Protein AF-A0A9W8H3X0-F1 (afdb_monomer_lite)

Radius of gyration: 41.7 Å; chains: 1; bounding box: 152×74×120 Å

Secondary structure (DSSP, 8-state):
------------------------PPP------SS-HHHHHHHHHHHSPPP---TTS--HHHHHHHHHHHHHHH-TT--HHHHHHHHHHHS-HHHHHHHHHH-SS--HHHHHHHHHHHS-HHHHHHHHHHHHHHT-S--TTS-HHHHHHHHHHHHHHH-S-HHHHHHHHHHHHHHHHHHHHHHT-PPP---SS-S-HHHHHHHHHHHHHHHHHHHHHHHHHHHHHHHHHHHHHTT-PPPPPPPP--------------------------------

Structure (mmCIF, N/CA/C/O backbone):
data_AF-A0A9W8H3X0-F1
#
_entry.id   AF-A0A9W8H3X0-F1
#
loop_
_atom_site.group_PDB
_atom_site.id
_atom_site.type_symbol
_atom_site.label_atom_id
_atom_site.label_alt_id
_atom_site.label_comp_id
_atom_site.label_asym_id
_atom_site.label_entity_id
_atom_site.label_seq_id
_atom_site.pdbx_PDB_ins_code
_atom_site.Cartn_x
_atom_site.Cartn_y
_atom_site.Cartn_z
_atom_site.occupancy
_atom_site.B_iso_or_equiv
_atom_site.auth_seq_id
_atom_site.auth_comp_id
_atom_site.auth_asym_id
_atom_site.auth_atom_id
_atom_site.pdbx_PDB_model_num
ATOM 1 N N . MET A 1 1 ? 73.313 -9.327 -52.549 1.00 41.19 1 MET A N 1
ATOM 2 C CA . MET A 1 1 ? 73.119 -10.440 -51.597 1.00 41.19 1 MET A CA 1
ATOM 3 C C . MET A 1 1 ? 71.629 -10.456 -51.274 1.00 41.19 1 MET A C 1
ATOM 5 O O . MET A 1 1 ? 71.226 -9.686 -50.423 1.00 41.19 1 MET A O 1
ATOM 9 N N . VAL A 1 2 ? 70.697 -11.020 -52.047 1.00 33.12 2 VAL A N 1
ATOM 10 C CA . VAL A 1 2 ? 70.561 -12.317 -52.748 1.00 33.12 2 VAL A CA 1
ATOM 11 C C . VAL A 1 2 ? 70.844 -13.528 -51.862 1.00 33.12 2 VAL A C 1
ATOM 13 O O . VAL A 1 2 ? 71.998 -13.750 -51.508 1.00 33.12 2 VAL A O 1
ATOM 16 N N . ASN A 1 3 ? 69.744 -14.202 -51.511 1.00 34.44 3 ASN A N 1
ATOM 17 C CA . ASN A 1 3 ? 69.456 -15.640 -51.354 1.00 34.44 3 ASN A CA 1
ATOM 18 C C . ASN A 1 3 ? 67.953 -15.651 -50.964 1.00 34.44 3 ASN A C 1
ATOM 20 O O . ASN A 1 3 ? 67.623 -15.170 -49.886 1.00 34.44 3 ASN A O 1
ATOM 24 N N . ASP A 1 4 ? 66.949 -15.910 -51.809 1.00 32.88 4 ASP A N 1
ATOM 25 C CA . ASP A 1 4 ? 66.658 -17.080 -52.657 1.00 32.88 4 ASP A CA 1
ATOM 26 C C . ASP A 1 4 ? 66.945 -18.415 -51.964 1.00 32.88 4 ASP A C 1
ATOM 28 O O . ASP A 1 4 ? 68.092 -18.680 -51.616 1.00 32.88 4 ASP A O 1
ATOM 32 N N . THR A 1 5 ? 65.917 -19.250 -51.738 1.00 37.16 5 THR A N 1
ATOM 33 C CA . THR A 1 5 ? 65.693 -20.523 -52.467 1.00 37.16 5 THR A CA 1
ATOM 34 C C . THR A 1 5 ? 64.401 -21.234 -51.978 1.00 37.16 5 THR A C 1
ATOM 36 O O . THR A 1 5 ? 64.224 -21.458 -50.784 1.00 37.16 5 THR A O 1
ATOM 39 N N . THR A 1 6 ? 63.581 -21.674 -52.951 1.00 34.88 6 THR A N 1
ATOM 40 C CA . THR A 1 6 ? 62.662 -22.857 -53.003 1.00 34.88 6 THR A CA 1
ATOM 41 C C . THR A 1 6 ? 61.426 -22.931 -52.092 1.00 34.88 6 THR A C 1
ATOM 43 O O . THR A 1 6 ? 61.549 -23.004 -50.879 1.00 34.88 6 THR A O 1
ATOM 46 N N . LEU A 1 7 ? 60.177 -22.894 -52.592 1.00 32.06 7 LEU A N 1
ATOM 47 C CA . LEU A 1 7 ? 59.441 -23.826 -53.489 1.00 32.06 7 LEU A CA 1
ATOM 48 C C . LEU A 1 7 ? 59.386 -25.284 -53.008 1.00 32.06 7 LEU A C 1
ATOM 50 O O . LEU A 1 7 ? 60.339 -26.030 -53.197 1.00 32.06 7 LEU A O 1
ATOM 54 N N . GLN A 1 8 ? 58.194 -25.717 -52.584 1.00 32.16 8 GLN A N 1
ATOM 55 C CA . GLN A 1 8 ? 57.592 -26.943 -53.112 1.00 32.16 8 GLN A CA 1
ATOM 56 C C . GLN A 1 8 ? 56.062 -26.846 -53.097 1.00 32.16 8 GLN A C 1
ATOM 58 O O . GLN A 1 8 ? 55.421 -26.745 -52.053 1.00 32.16 8 GLN A O 1
ATOM 63 N N . ALA A 1 9 ? 55.503 -26.855 -54.304 1.00 32.16 9 ALA A N 1
ATOM 64 C CA . ALA A 1 9 ? 54.109 -27.137 -54.582 1.00 32.16 9 ALA A CA 1
ATOM 65 C C . ALA A 1 9 ? 53.921 -28.658 -54.641 1.00 32.16 9 ALA A C 1
ATOM 67 O O . ALA A 1 9 ? 54.755 -29.349 -55.221 1.00 32.16 9 ALA A O 1
ATOM 68 N N . ASN A 1 10 ? 52.802 -29.155 -54.117 1.00 34.44 10 ASN A N 1
ATOM 69 C CA . ASN A 1 10 ? 52.223 -30.416 -54.562 1.00 34.44 10 ASN A CA 1
ATOM 70 C C . ASN A 1 10 ? 50.786 -30.149 -55.005 1.00 34.44 10 ASN A C 1
ATOM 72 O O . ASN A 1 10 ? 49.949 -29.670 -54.242 1.00 34.44 10 ASN A O 1
ATOM 76 N N . THR A 1 11 ? 50.548 -30.439 -56.277 1.00 33.03 11 THR A N 1
ATOM 77 C CA . THR A 1 11 ? 49.268 -30.392 -56.974 1.00 33.03 11 THR A CA 1
ATOM 78 C C . THR A 1 11 ? 48.828 -31.830 -57.218 1.00 33.03 11 THR A C 1
ATOM 80 O O . THR A 1 11 ? 49.614 -32.590 -57.773 1.00 33.03 11 THR A O 1
ATOM 83 N N . ALA A 1 12 ? 47.588 -32.188 -56.871 1.00 33.50 12 ALA A N 1
ATOM 84 C CA . ALA A 1 12 ? 46.773 -33.149 -57.625 1.00 33.50 12 ALA A CA 1
ATOM 85 C C . ALA A 1 12 ? 45.320 -33.164 -57.11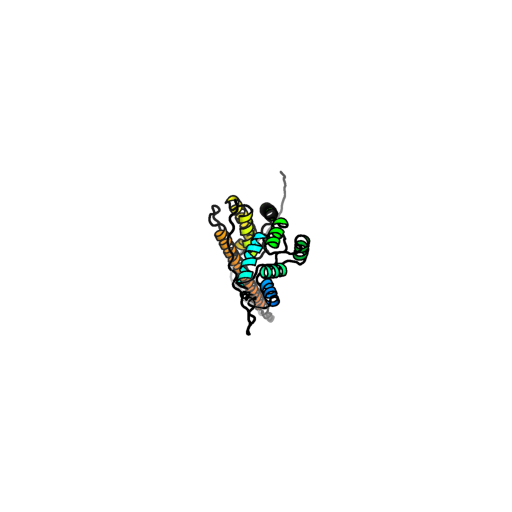1 1.00 33.50 12 ALA A C 1
ATOM 87 O O . ALA A 1 12 ? 45.060 -33.479 -55.953 1.00 33.50 12 ALA A O 1
ATOM 88 N N . ASN A 1 13 ? 44.399 -32.832 -58.025 1.00 30.44 13 ASN A N 1
ATOM 89 C CA . ASN A 1 13 ? 42.959 -33.131 -58.016 1.00 30.44 13 ASN A CA 1
ATOM 90 C C . ASN A 1 13 ? 42.733 -34.662 -57.866 1.00 30.44 13 ASN A C 1
ATOM 92 O O . ASN A 1 13 ? 43.626 -35.437 -58.187 1.00 30.44 13 ASN A O 1
ATOM 96 N N . THR A 1 14 ? 41.578 -35.219 -57.486 1.00 31.27 14 THR A N 1
ATOM 97 C CA . THR A 1 14 ? 40.232 -35.007 -58.048 1.00 31.27 14 THR A CA 1
ATOM 98 C C . THR A 1 14 ? 39.180 -35.682 -57.154 1.00 31.27 14 THR A C 1
ATOM 100 O O . THR A 1 14 ? 39.461 -36.660 -56.471 1.00 31.27 14 THR A O 1
ATOM 103 N N . SER A 1 15 ? 37.983 -35.104 -57.203 1.00 36.22 15 SER A N 1
ATOM 104 C CA . SER A 1 15 ? 36.690 -35.415 -56.591 1.00 36.22 15 SER A CA 1
ATOM 105 C C . SER A 1 15 ? 36.246 -36.880 -56.515 1.00 36.22 15 SER A C 1
ATOM 107 O O . SER A 1 15 ? 36.448 -37.616 -57.469 1.00 36.22 15 SER A O 1
ATOM 109 N N . GLU A 1 16 ? 35.453 -37.201 -55.480 1.00 34.12 16 GLU A N 1
ATOM 110 C CA . GLU A 1 16 ? 34.140 -37.861 -55.621 1.00 34.12 16 GLU A CA 1
ATOM 111 C C . GLU A 1 16 ? 33.267 -37.729 -54.341 1.00 34.12 16 GLU A C 1
ATOM 113 O O . GLU A 1 16 ? 33.645 -38.156 -53.258 1.00 34.12 16 GLU A O 1
ATOM 118 N N . ALA A 1 17 ? 32.106 -37.084 -54.527 1.00 30.25 17 ALA A N 1
ATOM 119 C CA . ALA A 1 17 ? 30.785 -37.248 -53.893 1.00 30.25 17 ALA A CA 1
ATOM 120 C C . ALA A 1 17 ? 30.533 -37.196 -52.356 1.00 30.25 17 ALA A C 1
ATOM 122 O O . ALA A 1 17 ? 31.013 -38.012 -51.580 1.00 30.25 17 ALA A O 1
ATOM 123 N N . SER A 1 18 ? 29.538 -36.349 -52.018 1.00 33.78 18 SER A N 1
ATOM 124 C CA . SER A 1 18 ? 28.583 -36.421 -50.883 1.00 33.78 18 SER A CA 1
ATOM 125 C C . SER A 1 18 ? 29.153 -36.113 -49.486 1.00 33.78 18 SER A C 1
ATOM 127 O O . SER A 1 18 ? 30.011 -36.809 -48.980 1.00 33.78 18 SER A O 1
ATOM 129 N N . THR A 1 19 ? 28.715 -35.115 -48.716 1.00 31.23 19 THR A N 1
ATOM 130 C CA . THR A 1 19 ? 27.356 -34.603 -48.495 1.00 31.23 19 THR A CA 1
ATOM 131 C C . THR A 1 19 ? 27.491 -33.222 -47.841 1.00 31.23 19 THR A C 1
ATOM 133 O O . THR A 1 19 ? 28.303 -33.040 -46.933 1.00 31.23 19 THR A O 1
ATOM 136 N N . ALA A 1 20 ? 26.712 -32.240 -48.294 1.00 41.38 20 ALA A N 1
ATOM 137 C CA . ALA A 1 20 ? 26.663 -30.915 -47.690 1.00 41.38 20 ALA A CA 1
ATOM 138 C C . ALA A 1 20 ? 26.232 -31.009 -46.217 1.00 41.38 20 ALA A C 1
ATOM 140 O O . ALA A 1 20 ? 25.143 -31.494 -45.924 1.00 41.38 20 ALA A O 1
ATOM 141 N N . THR A 1 21 ? 27.058 -30.503 -45.300 1.00 36.09 21 THR A N 1
ATOM 142 C CA . THR A 1 21 ? 26.622 -30.225 -43.926 1.00 36.09 21 THR A CA 1
ATOM 143 C C . THR A 1 21 ? 26.999 -28.787 -43.606 1.00 36.09 21 THR A C 1
ATOM 145 O O . THR A 1 21 ? 28.157 -28.470 -43.343 1.00 36.09 21 THR A O 1
ATOM 148 N N . ALA A 1 22 ? 26.013 -27.898 -43.725 1.00 38.66 22 ALA A N 1
ATOM 149 C CA . ALA A 1 22 ? 26.104 -26.529 -43.239 1.00 38.66 22 ALA A CA 1
ATOM 150 C C . ALA A 1 22 ? 26.404 -26.532 -41.724 1.00 38.66 22 ALA A C 1
ATOM 152 O O . ALA A 1 22 ? 25.981 -27.464 -41.031 1.00 38.66 22 ALA A O 1
ATOM 153 N N . PRO A 1 23 ? 27.113 -25.518 -41.193 1.00 38.75 23 PRO A N 1
ATOM 154 C CA . PRO A 1 23 ? 27.391 -25.426 -39.765 1.00 38.75 23 PRO A CA 1
ATOM 155 C C . PRO A 1 23 ? 26.072 -25.380 -38.986 1.00 38.75 23 PRO A C 1
ATOM 157 O O . PRO A 1 23 ? 25.269 -24.461 -39.153 1.00 38.75 23 PRO A O 1
ATOM 160 N N . GLN A 1 24 ? 25.836 -26.403 -38.161 1.00 39.84 24 GLN A N 1
ATOM 161 C CA . GLN A 1 24 ? 24.657 -26.487 -37.310 1.00 39.84 24 GLN A CA 1
ATOM 162 C C . GLN A 1 24 ? 24.695 -25.358 -36.281 1.00 39.84 24 GLN A C 1
ATOM 164 O O . GLN A 1 24 ? 25.558 -25.306 -35.406 1.00 39.84 24 GLN A O 1
ATOM 169 N N . THR A 1 25 ? 23.740 -24.443 -36.408 1.00 41.69 25 THR A N 1
ATOM 170 C CA . THR A 1 25 ? 23.381 -23.479 -35.372 1.00 41.69 25 THR A CA 1
ATOM 171 C C . THR A 1 25 ? 22.941 -24.264 -34.129 1.00 41.69 25 THR A C 1
ATOM 173 O O . THR A 1 25 ? 22.127 -25.181 -34.273 1.00 41.69 25 THR A O 1
ATOM 176 N N . PRO A 1 26 ? 23.447 -23.963 -32.919 1.00 38.19 26 PRO A N 1
ATOM 177 C CA . PRO A 1 26 ? 22.941 -24.605 -31.711 1.00 38.19 26 PRO A CA 1
ATOM 178 C C . PRO A 1 26 ? 21.440 -24.305 -31.568 1.00 38.19 26 PRO A C 1
ATOM 180 O O . PRO A 1 26 ? 20.999 -23.220 -31.966 1.00 38.19 26 PRO A O 1
ATOM 183 N N . PRO A 1 27 ? 20.638 -25.242 -31.034 1.00 40.62 27 PRO A N 1
ATOM 184 C CA . PRO A 1 27 ? 19.203 -25.049 -30.924 1.00 40.62 27 PRO A CA 1
ATOM 185 C C . PRO A 1 27 ? 18.943 -23.820 -30.056 1.00 40.62 27 PRO A C 1
ATOM 187 O O . PRO A 1 27 ? 19.340 -23.768 -28.891 1.00 40.62 27 PRO A O 1
ATOM 190 N N . ALA A 1 28 ? 18.268 -22.826 -30.631 1.00 39.66 28 ALA A N 1
ATOM 191 C CA . ALA A 1 28 ? 17.625 -21.788 -29.855 1.00 39.66 28 ALA A CA 1
ATOM 192 C C . ALA A 1 28 ? 16.650 -22.497 -28.913 1.00 39.66 28 ALA A C 1
ATOM 194 O O . ALA A 1 28 ? 15.623 -23.023 -29.340 1.00 39.66 28 ALA A O 1
ATOM 195 N N . VAL A 1 29 ? 16.987 -22.548 -27.627 1.00 39.81 29 VAL A N 1
ATOM 196 C CA . VAL A 1 29 ? 16.042 -22.924 -26.582 1.00 39.81 29 VAL A CA 1
ATOM 197 C C . VAL A 1 29 ? 15.053 -21.766 -26.483 1.00 39.81 29 VAL A C 1
ATOM 199 O O . VAL A 1 29 ? 15.169 -20.876 -25.648 1.00 39.81 29 VAL A O 1
ATOM 202 N N . THR A 1 30 ? 14.099 -21.723 -27.410 1.00 43.91 30 THR A N 1
ATOM 203 C CA . THR A 1 30 ? 12.919 -20.874 -27.303 1.00 43.91 30 THR A CA 1
ATOM 204 C C . THR A 1 30 ? 12.023 -21.532 -26.263 1.00 43.91 30 THR A C 1
ATOM 206 O O . THR A 1 30 ? 11.109 -22.283 -26.593 1.00 43.91 30 THR A O 1
ATOM 209 N N . GLN A 1 31 ? 12.339 -21.329 -24.983 1.00 43.94 31 GLN A N 1
ATOM 210 C CA . GLN A 1 31 ? 11.447 -21.724 -23.901 1.00 43.94 31 GLN A CA 1
ATOM 211 C C . GLN A 1 31 ? 10.189 -20.860 -24.000 1.00 43.94 31 GLN A C 1
ATOM 213 O O . GLN A 1 31 ? 10.175 -19.670 -23.687 1.00 43.94 31 GLN A O 1
ATOM 218 N N . ALA A 1 32 ? 9.148 -21.471 -24.557 1.00 45.28 32 ALA A N 1
ATOM 219 C CA . ALA A 1 32 ? 7.818 -20.908 -24.638 1.00 45.28 32 ALA A CA 1
ATOM 220 C C . ALA A 1 32 ? 7.235 -20.758 -23.226 1.00 45.28 32 ALA A C 1
ATOM 222 O O . ALA A 1 32 ? 7.514 -21.566 -22.339 1.00 45.28 32 ALA A O 1
ATOM 223 N N . LEU A 1 33 ? 6.403 -19.730 -23.040 1.00 50.94 33 LEU A N 1
ATOM 224 C CA . LEU A 1 33 ? 5.519 -19.612 -21.879 1.00 50.94 33 LEU A CA 1
ATOM 225 C C . LEU A 1 33 ? 4.806 -20.953 -21.639 1.00 50.94 33 LEU A C 1
ATOM 227 O O . LEU A 1 33 ? 4.395 -21.605 -22.601 1.00 50.94 33 LEU A O 1
ATOM 231 N N . GLN A 1 34 ? 4.602 -21.333 -20.374 1.00 54.59 34 GLN A N 1
ATOM 232 C CA . GLN A 1 34 ? 3.839 -22.543 -20.022 1.00 54.59 34 GLN A CA 1
ATOM 233 C C . GLN A 1 34 ? 2.423 -22.554 -20.632 1.00 54.59 34 GLN A C 1
ATOM 235 O O . GLN A 1 34 ? 1.849 -23.621 -20.834 1.00 54.59 34 GLN A O 1
ATOM 240 N N . PHE A 1 35 ? 1.887 -21.379 -20.983 1.00 61.31 35 PHE A N 1
ATOM 241 C CA . PHE A 1 35 ? 0.601 -21.189 -21.649 1.00 61.31 35 PHE A CA 1
ATOM 242 C C . PHE A 1 35 ? 0.694 -20.072 -22.704 1.00 61.31 35 PHE A C 1
ATOM 244 O O . PHE A 1 35 ? 1.590 -19.232 -22.623 1.00 61.31 35 PHE A O 1
ATOM 251 N N . PRO A 1 36 ? -0.226 -19.993 -23.685 1.00 75.75 36 PRO A N 1
ATOM 252 C CA . PRO A 1 36 ? -0.249 -18.894 -24.651 1.00 75.75 36 PRO A CA 1
ATOM 253 C C . PRO A 1 36 ? -0.226 -17.522 -23.959 1.00 75.75 36 PRO A C 1
ATOM 255 O O . PRO A 1 36 ? -0.911 -17.334 -22.954 1.00 75.75 36 PRO A O 1
ATOM 258 N N . LEU A 1 37 ? 0.499 -16.546 -24.521 1.00 75.50 37 LEU A N 1
ATOM 259 C CA . LEU A 1 37 ? 0.647 -15.196 -23.945 1.00 75.50 37 LEU A CA 1
ATOM 260 C C . LEU A 1 37 ? -0.699 -14.543 -23.591 1.00 75.50 37 LEU A C 1
ATOM 262 O O . LEU A 1 37 ? -0.803 -13.873 -22.572 1.00 75.50 37 LEU A O 1
ATOM 266 N N . ALA A 1 38 ? -1.741 -14.788 -24.387 1.00 79.19 38 ALA A N 1
ATOM 267 C CA . ALA A 1 38 ? -3.091 -14.302 -24.106 1.00 79.19 38 ALA A CA 1
ATOM 268 C C . ALA A 1 38 ? -3.664 -14.840 -22.780 1.00 79.19 38 ALA A C 1
ATOM 270 O O . ALA A 1 38 ? -4.280 -14.088 -22.034 1.00 79.19 38 ALA A O 1
ATOM 271 N N . ASN A 1 39 ? -3.429 -16.115 -22.458 1.00 83.19 39 ASN A N 1
ATOM 272 C CA . ASN A 1 39 ? -3.876 -16.708 -21.196 1.00 83.19 39 ASN A CA 1
ATOM 273 C C . ASN A 1 39 ? -3.056 -16.175 -20.012 1.00 83.19 39 ASN A C 1
ATOM 275 O O . ASN A 1 39 ? -3.612 -15.853 -18.967 1.00 83.19 39 ASN A O 1
ATOM 279 N N . ALA A 1 40 ? -1.742 -16.014 -20.203 1.00 81.94 40 ALA A N 1
ATOM 280 C CA . ALA A 1 40 ? -0.877 -15.411 -19.195 1.00 81.94 40 ALA A CA 1
ATOM 281 C C . ALA A 1 40 ? -1.314 -13.972 -18.870 1.00 81.94 40 ALA A C 1
ATOM 283 O O . ALA A 1 40 ? -1.407 -13.626 -17.702 1.00 81.94 40 ALA A O 1
ATOM 284 N N . ILE A 1 41 ? -1.683 -13.171 -19.878 1.00 85.12 41 ILE A N 1
ATOM 285 C CA . ILE A 1 41 ? -2.215 -11.813 -19.685 1.00 85.12 41 ILE A CA 1
ATOM 286 C C . ILE A 1 41 ? -3.466 -11.815 -18.799 1.00 85.12 41 ILE A C 1
ATOM 288 O O . ILE A 1 41 ? -3.553 -11.018 -17.864 1.00 85.12 41 ILE A O 1
ATOM 292 N N . GLU A 1 42 ? -4.436 -12.687 -19.077 1.00 87.00 42 GLU A N 1
ATOM 293 C CA . GLU A 1 42 ? -5.669 -12.744 -18.285 1.00 87.00 42 GLU A CA 1
ATOM 294 C C . GLU A 1 42 ? -5.398 -13.181 -16.841 1.00 87.00 42 GLU A C 1
ATOM 296 O O . GLU A 1 42 ? -5.953 -12.600 -15.911 1.00 87.00 42 GLU A O 1
ATOM 301 N N . GLN A 1 43 ? -4.476 -14.122 -16.626 1.00 84.44 43 GLN A N 1
ATOM 302 C CA . GLN A 1 43 ? -4.063 -14.513 -15.277 1.00 84.44 43 GLN A CA 1
ATOM 303 C C . GLN A 1 43 ? -3.300 -13.394 -14.553 1.00 84.44 43 GLN A C 1
ATOM 305 O O . GLN A 1 43 ? -3.563 -13.134 -13.379 1.00 84.44 43 GLN A O 1
ATOM 310 N N . THR A 1 44 ? -2.415 -12.669 -15.245 1.00 85.19 44 THR A N 1
ATOM 311 C CA . THR A 1 44 ? -1.689 -11.528 -14.667 1.00 85.19 44 THR A CA 1
ATOM 312 C C . THR A 1 44 ? -2.645 -10.428 -14.213 1.00 85.19 44 THR A C 1
ATOM 314 O O . THR A 1 44 ? -2.432 -9.864 -13.149 1.00 85.19 44 THR A O 1
ATOM 317 N N . LYS A 1 45 ? -3.736 -10.155 -14.940 1.00 85.62 45 LYS A N 1
ATOM 318 C CA . LYS A 1 45 ? -4.745 -9.162 -14.517 1.00 85.62 45 LYS A CA 1
ATOM 319 C C . LYS A 1 45 ? -5.466 -9.522 -13.218 1.00 85.62 45 LYS A C 1
ATOM 321 O O . LYS A 1 45 ? -5.989 -8.627 -12.559 1.00 85.62 45 LYS A O 1
ATOM 326 N N . VAL A 1 46 ? -5.536 -10.808 -12.879 1.00 86.06 46 VAL A N 1
ATOM 327 C CA . VAL A 1 46 ? -6.139 -11.287 -11.628 1.00 86.06 46 VAL A CA 1
ATOM 328 C C . VAL A 1 46 ? -5.126 -11.250 -10.486 1.00 86.06 46 VAL A C 1
ATOM 330 O O . VAL A 1 46 ? -5.489 -10.912 -9.363 1.00 86.06 46 VAL A O 1
ATOM 333 N N . LEU A 1 47 ? -3.869 -11.596 -10.770 1.00 84.25 47 LEU A N 1
ATOM 334 C CA . LEU A 1 47 ? -2.822 -11.738 -9.756 1.00 84.25 47 LEU A CA 1
ATOM 335 C C . LEU A 1 47 ? -2.128 -10.422 -9.408 1.00 84.25 47 LEU A C 1
ATOM 337 O O . LEU A 1 47 ? -1.802 -10.191 -8.250 1.00 84.25 47 LEU A O 1
ATOM 341 N N . VAL A 1 48 ? -1.915 -9.557 -10.397 1.00 85.81 48 VAL A N 1
ATOM 342 C CA . VAL A 1 48 ? -1.175 -8.308 -10.234 1.00 85.81 48 VAL A CA 1
ATOM 343 C C . VAL A 1 48 ? -2.154 -7.150 -10.136 1.00 85.81 48 VAL A C 1
ATOM 345 O O . VAL A 1 48 ? -2.943 -6.891 -11.049 1.00 85.81 48 VAL A O 1
ATOM 348 N N . ALA A 1 49 ? -2.074 -6.408 -9.032 1.00 84.94 49 ALA A N 1
ATOM 349 C CA . ALA A 1 49 ? -2.851 -5.190 -8.868 1.00 84.94 49 ALA A CA 1
ATOM 350 C C . ALA A 1 49 ? -2.502 -4.171 -9.965 1.00 84.94 49 ALA A C 1
ATOM 352 O O . ALA A 1 49 ? -1.350 -4.010 -10.364 1.00 84.94 49 ALA A O 1
ATOM 353 N N . ARG A 1 50 ? -3.500 -3.432 -10.447 1.00 87.56 50 ARG A N 1
ATOM 354 C CA . ARG A 1 50 ? -3.287 -2.379 -11.444 1.00 87.56 50 ARG A CA 1
ATOM 355 C C . ARG A 1 50 ? -2.562 -1.181 -10.828 1.00 87.56 50 ARG A C 1
ATOM 357 O O . ARG A 1 50 ? -3.043 -0.615 -9.850 1.00 87.56 50 ARG A O 1
ATOM 364 N N . PHE A 1 51 ? -1.482 -0.728 -11.463 1.00 90.56 51 PHE A N 1
ATOM 365 C CA . PHE A 1 51 ? -0.846 0.551 -11.139 1.00 90.56 51 PHE A CA 1
ATOM 366 C C . PHE A 1 51 ? -1.471 1.684 -11.953 1.00 90.56 51 PHE A C 1
ATOM 368 O O . PHE A 1 51 ? -1.464 1.662 -13.183 1.00 90.56 51 PHE A O 1
ATOM 375 N N . ASP A 1 52 ? -2.037 2.683 -11.278 1.00 88.62 52 ASP A N 1
ATOM 376 C CA . ASP A 1 52 ? -2.689 3.830 -11.919 1.00 88.62 52 ASP A CA 1
ATOM 377 C C . ASP A 1 52 ? -1.937 5.160 -11.735 1.00 88.62 52 ASP A C 1
ATOM 379 O O . ASP A 1 52 ? -2.313 6.168 -12.354 1.00 88.62 52 ASP A O 1
ATOM 383 N N . GLY A 1 53 ? -0.856 5.140 -10.946 1.00 87.38 53 GLY A N 1
ATOM 384 C CA . GLY A 1 53 ? -0.005 6.286 -10.638 1.00 87.38 53 GLY A CA 1
ATOM 385 C C . GLY A 1 53 ? -0.623 7.289 -9.663 1.00 87.38 53 GLY A C 1
ATOM 386 O O . GLY A 1 53 ? -0.154 8.425 -9.595 1.00 87.38 53 GLY A O 1
ATOM 387 N N . ARG A 1 54 ? -1.699 6.929 -8.950 1.00 89.31 54 ARG A N 1
ATOM 388 C CA . ARG A 1 54 ? -2.301 7.808 -7.940 1.00 89.31 54 ARG A CA 1
ATOM 389 C C . ARG A 1 54 ? -1.523 7.743 -6.627 1.00 89.31 54 ARG A C 1
ATOM 391 O O . ARG A 1 54 ? -1.131 6.671 -6.178 1.00 89.31 54 ARG A O 1
ATOM 398 N N . LEU A 1 55 ? -1.392 8.892 -5.962 1.00 86.75 55 LEU A N 1
ATOM 399 C CA . LEU A 1 55 ? -0.627 9.024 -4.712 1.00 86.75 55 LEU A CA 1
ATOM 400 C C . LEU A 1 55 ? -1.266 8.301 -3.512 1.00 86.75 55 LEU A C 1
ATOM 402 O O . LEU A 1 55 ? -0.606 8.076 -2.504 1.00 86.75 55 LEU A O 1
ATOM 406 N N . ASN A 1 56 ? -2.538 7.904 -3.619 1.00 78.31 56 ASN A N 1
ATOM 407 C CA . ASN A 1 56 ? -3.205 7.063 -2.623 1.00 78.31 56 ASN A CA 1
ATOM 408 C C . ASN A 1 56 ? -2.962 5.552 -2.835 1.00 78.31 56 ASN A C 1
ATOM 410 O O . ASN A 1 56 ? -3.379 4.755 -1.991 1.00 78.31 56 ASN A O 1
ATOM 414 N N . GLY A 1 57 ? -2.327 5.169 -3.947 1.00 83.62 57 GLY A N 1
ATOM 415 C CA . GLY A 1 57 ? -1.981 3.799 -4.320 1.00 83.62 57 GLY A CA 1
ATOM 416 C C . GLY A 1 57 ? -0.535 3.418 -3.967 1.00 83.62 57 GLY A C 1
ATOM 417 O O . GLY A 1 57 ? 0.149 4.168 -3.263 1.00 83.62 57 GLY A O 1
ATOM 418 N N . PRO A 1 58 ? -0.064 2.234 -4.408 1.00 87.88 58 PRO A N 1
ATOM 419 C CA . PRO A 1 58 ? 1.333 1.833 -4.242 1.00 87.88 58 PRO A CA 1
ATOM 420 C C . PRO A 1 58 ? 2.287 2.775 -4.971 1.00 87.88 58 PRO A C 1
ATOM 422 O O . PRO A 1 58 ? 1.908 3.404 -5.960 1.00 87.88 58 PRO A O 1
ATOM 425 N N . THR A 1 59 ? 3.526 2.861 -4.487 1.00 90.25 59 THR A N 1
ATOM 426 C CA . THR A 1 59 ? 4.595 3.513 -5.255 1.00 90.25 59 THR A CA 1
ATOM 427 C C . THR A 1 59 ? 4.919 2.679 -6.495 1.00 90.25 59 THR A C 1
ATOM 429 O O . THR A 1 59 ? 4.597 1.489 -6.566 1.00 90.25 59 THR A O 1
ATOM 432 N N . ALA A 1 60 ? 5.584 3.284 -7.483 1.00 91.69 60 ALA A N 1
ATOM 433 C CA . ALA A 1 60 ? 6.078 2.540 -8.641 1.00 91.69 60 ALA A CA 1
ATOM 434 C C . ALA A 1 60 ? 6.987 1.373 -8.219 1.00 91.69 60 ALA A C 1
ATOM 436 O O . ALA A 1 60 ? 6.859 0.273 -8.748 1.00 91.69 60 ALA A O 1
ATOM 437 N N . GLN A 1 61 ? 7.861 1.601 -7.237 1.00 90.56 61 GLN A N 1
ATOM 438 C CA . GLN A 1 61 ? 8.779 0.587 -6.728 1.00 90.56 61 GLN A CA 1
ATOM 439 C C . GLN A 1 61 ? 8.043 -0.577 -6.058 1.00 90.56 61 GLN A C 1
ATOM 441 O O . GLN A 1 61 ? 8.274 -1.723 -6.423 1.00 90.56 61 GLN A O 1
ATOM 446 N N . GLU A 1 62 ? 7.128 -0.298 -5.130 1.00 89.19 62 GLU A N 1
ATOM 447 C CA . GLU A 1 62 ? 6.357 -1.349 -4.454 1.00 89.19 62 GLU A CA 1
ATOM 448 C C . GLU A 1 62 ? 5.534 -2.166 -5.447 1.00 89.19 62 GLU A C 1
ATOM 450 O O . GLU A 1 62 ? 5.424 -3.382 -5.329 1.00 89.19 62 GLU A O 1
ATOM 455 N N . TRP A 1 63 ? 4.951 -1.498 -6.444 1.00 92.44 63 TRP A N 1
ATOM 456 C CA . TRP A 1 63 ? 4.212 -2.192 -7.484 1.00 92.44 63 TRP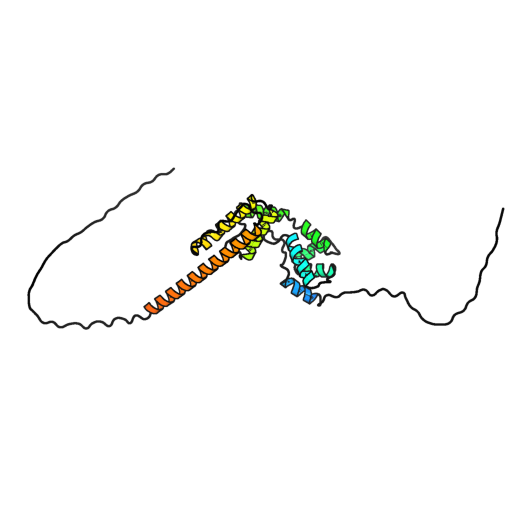 A CA 1
ATOM 457 C C . TRP A 1 63 ? 5.118 -3.107 -8.314 1.00 92.44 63 TRP A C 1
ATOM 459 O O . TRP A 1 63 ? 4.721 -4.223 -8.628 1.00 92.44 63 TRP A O 1
ATOM 469 N N . LEU A 1 64 ? 6.338 -2.672 -8.646 1.00 93.25 64 LEU A N 1
ATOM 470 C CA . LEU A 1 64 ? 7.324 -3.509 -9.336 1.00 93.25 64 LEU A CA 1
ATOM 471 C C . LEU A 1 64 ? 7.747 -4.717 -8.485 1.00 93.25 64 LEU A C 1
ATOM 473 O O . LEU A 1 64 ? 7.860 -5.819 -9.021 1.00 93.25 64 LEU A O 1
ATOM 477 N N . GLU A 1 65 ? 7.961 -4.508 -7.184 1.00 90.94 65 GLU A N 1
ATOM 478 C CA . GLU A 1 65 ? 8.338 -5.547 -6.215 1.00 90.94 65 GLU A CA 1
ATOM 479 C C . GLU A 1 65 ? 7.230 -6.591 -6.001 1.00 90.94 65 GLU A C 1
ATOM 481 O O . GLU A 1 65 ? 7.544 -7.749 -5.754 1.00 90.94 65 GLU A O 1
ATOM 486 N N . ASP A 1 66 ? 5.957 -6.217 -6.151 1.00 88.81 66 ASP A N 1
ATOM 487 C CA . ASP A 1 66 ? 4.806 -7.132 -6.075 1.00 88.81 66 ASP A CA 1
ATOM 488 C C . ASP A 1 66 ? 4.512 -7.822 -7.425 1.00 88.81 66 ASP A C 1
ATOM 490 O O . ASP A 1 66 ? 4.261 -9.029 -7.508 1.00 88.81 66 ASP A O 1
ATOM 494 N N . ALA A 1 67 ? 4.591 -7.064 -8.524 1.00 90.69 67 ALA A N 1
ATOM 495 C CA . ALA A 1 67 ? 4.226 -7.533 -9.857 1.00 90.69 67 ALA A CA 1
ATOM 496 C C . ALA A 1 67 ? 5.234 -8.526 -10.448 1.00 90.69 67 ALA A C 1
ATOM 498 O O . ALA A 1 67 ? 4.828 -9.516 -11.057 1.00 90.69 67 ALA A O 1
ATOM 499 N N . LEU A 1 68 ? 6.540 -8.265 -10.315 1.00 90.81 68 LEU A N 1
ATOM 500 C CA . LEU A 1 68 ? 7.570 -9.091 -10.955 1.00 90.81 68 LEU A CA 1
ATOM 501 C C . LEU A 1 68 ? 7.615 -10.523 -10.399 1.00 90.81 68 LEU A C 1
ATOM 503 O O . LEU A 1 68 ? 7.574 -11.441 -11.217 1.00 90.81 68 LEU A O 1
ATOM 507 N N . PRO A 1 69 ? 7.624 -10.754 -9.071 1.00 89.12 69 PRO A N 1
ATOM 508 C CA . PRO A 1 69 ? 7.559 -12.108 -8.526 1.00 89.12 69 PRO A CA 1
ATOM 509 C C . PRO A 1 69 ? 6.279 -12.837 -8.934 1.00 89.12 69 PRO A C 1
ATOM 511 O O . PRO A 1 69 ? 6.342 -13.985 -9.350 1.00 89.12 69 PRO A O 1
ATOM 514 N N . SER A 1 70 ? 5.133 -12.148 -8.930 1.00 88.00 70 SER A N 1
ATOM 515 C CA . SER A 1 70 ? 3.855 -12.730 -9.365 1.00 88.00 70 SER A CA 1
ATOM 516 C C . SER A 1 70 ? 3.879 -13.181 -10.834 1.00 88.00 70 SER A C 1
ATOM 518 O O . SER A 1 70 ? 3.274 -14.187 -11.203 1.00 88.00 70 SER A O 1
ATOM 520 N N . ILE A 1 71 ? 4.583 -12.442 -11.696 1.00 86.88 71 ILE A N 1
ATOM 521 C CA . ILE A 1 71 ? 4.800 -12.815 -13.100 1.00 86.88 71 ILE A CA 1
ATOM 522 C C . ILE A 1 71 ? 5.786 -13.985 -13.218 1.00 86.88 71 ILE A C 1
ATOM 524 O O . ILE A 1 71 ? 5.605 -14.855 -14.073 1.00 86.88 71 ILE A O 1
ATOM 528 N N . ASP A 1 72 ? 6.806 -14.022 -12.366 1.00 86.69 72 ASP A N 1
ATOM 529 C CA . ASP A 1 72 ? 7.796 -15.099 -12.341 1.00 86.69 72 ASP A CA 1
ATOM 530 C C . ASP A 1 72 ? 7.183 -16.415 -11.837 1.00 86.69 72 ASP A C 1
ATOM 532 O O . ASP A 1 72 ? 7.474 -17.471 -12.396 1.00 86.69 72 ASP A O 1
ATOM 536 N N . ASP A 1 73 ? 6.245 -16.354 -10.891 1.00 83.38 73 ASP A N 1
ATOM 537 C CA . ASP A 1 73 ? 5.466 -17.507 -10.425 1.00 83.38 73 ASP A CA 1
ATOM 538 C C . ASP A 1 73 ? 4.531 -18.055 -11.515 1.00 83.38 73 ASP A C 1
ATOM 540 O O . ASP A 1 73 ? 4.363 -19.268 -11.652 1.00 83.38 73 ASP A O 1
ATOM 544 N N . LEU A 1 74 ? 3.947 -17.172 -12.335 1.00 78.69 74 LEU A N 1
ATOM 545 C CA . LEU A 1 74 ? 3.124 -17.562 -13.486 1.00 78.69 74 LEU A CA 1
ATOM 546 C C . LEU A 1 74 ? 3.930 -18.259 -14.586 1.00 78.69 74 LEU A C 1
ATOM 548 O O . LEU A 1 74 ? 3.394 -19.079 -15.334 1.00 78.69 74 LEU A O 1
ATOM 552 N N . SER A 1 75 ? 5.199 -17.888 -14.746 1.00 74.44 75 SER A N 1
ATOM 553 C CA . SER A 1 75 ? 6.073 -18.451 -15.765 1.00 74.44 75 SER A CA 1
ATOM 554 C C . SER A 1 75 ? 7.531 -18.316 -15.346 1.00 74.44 75 SER A C 1
ATOM 556 O O . SER A 1 75 ? 8.212 -17.360 -15.723 1.00 74.44 75 SER A O 1
ATOM 558 N N . VAL A 1 76 ? 8.027 -19.360 -14.680 1.00 69.94 76 VAL A N 1
ATOM 559 C CA . VAL A 1 76 ? 9.376 -19.464 -14.088 1.00 69.94 76 VAL A CA 1
ATOM 560 C C . VAL A 1 76 ? 10.516 -19.143 -15.075 1.00 69.94 76 VAL A C 1
ATOM 562 O O . VAL A 1 76 ? 11.602 -18.756 -14.658 1.00 69.94 76 VAL A O 1
ATOM 565 N N . ASN A 1 77 ? 10.268 -19.219 -16.390 1.00 75.44 77 ASN A N 1
ATOM 566 C CA . ASN A 1 77 ? 11.236 -18.901 -17.450 1.00 75.44 77 ASN A CA 1
ATOM 567 C C . ASN A 1 77 ? 10.777 -17.773 -18.400 1.00 75.44 77 ASN A C 1
ATOM 569 O O . ASN A 1 77 ? 11.151 -17.760 -19.574 1.00 75.44 77 ASN A O 1
ATOM 573 N N . ALA A 1 78 ? 9.936 -16.837 -17.943 1.00 81.06 78 ALA A N 1
ATOM 574 C CA . ALA A 1 78 ? 9.496 -15.723 -18.783 1.00 81.06 78 ALA A CA 1
ATOM 575 C C . ALA A 1 78 ? 10.688 -14.848 -19.216 1.00 81.06 78 ALA A C 1
ATOM 577 O O . ALA A 1 78 ? 11.436 -14.318 -18.394 1.00 81.06 78 ALA A O 1
ATOM 578 N N . THR A 1 79 ? 10.842 -14.647 -20.524 1.00 86.25 79 THR A N 1
ATOM 579 C CA . THR A 1 79 ? 11.843 -13.722 -21.080 1.00 86.25 79 THR A CA 1
ATOM 580 C C . THR A 1 79 ? 11.525 -12.275 -20.694 1.00 86.25 79 THR A C 1
ATOM 582 O O . THR A 1 79 ? 10.362 -11.927 -20.485 1.00 86.25 79 THR A O 1
ATOM 585 N N . SER A 1 80 ? 12.521 -11.382 -20.685 1.00 88.62 80 SER A N 1
ATOM 586 C CA . SER A 1 80 ? 12.303 -9.955 -20.377 1.00 88.62 80 SER A CA 1
ATOM 587 C C . SER A 1 80 ? 11.234 -9.301 -21.263 1.00 88.62 80 SER A C 1
ATOM 589 O O . SER A 1 80 ? 10.482 -8.450 -20.795 1.00 88.62 80 SER A O 1
ATOM 591 N N . TYR A 1 81 ? 11.121 -9.730 -22.525 1.00 88.56 81 TYR A N 1
ATOM 592 C CA . TYR A 1 81 ? 10.073 -9.274 -23.442 1.00 88.56 81 TYR A CA 1
ATOM 593 C C . TYR A 1 81 ? 8.674 -9.740 -23.013 1.00 88.56 81 TYR A C 1
ATOM 595 O O . TYR A 1 81 ? 7.726 -8.958 -23.032 1.00 88.56 81 TYR A O 1
ATOM 603 N N . GLN A 1 82 ? 8.539 -11.000 -22.590 1.00 88.06 82 GLN A N 1
ATOM 604 C CA . GLN A 1 82 ? 7.273 -11.532 -22.081 1.00 88.06 82 GLN A CA 1
ATOM 605 C C . GLN A 1 82 ? 6.879 -10.850 -20.769 1.00 88.06 82 GLN A C 1
ATOM 607 O O . GLN A 1 82 ? 5.734 -10.427 -20.642 1.00 88.06 82 GLN A O 1
ATOM 612 N N . LYS A 1 83 ? 7.827 -10.654 -19.841 1.00 90.75 83 LYS A N 1
ATOM 613 C CA . LYS A 1 83 ? 7.592 -9.901 -18.599 1.00 90.75 83 LYS A CA 1
ATOM 614 C C . LYS A 1 83 ? 7.092 -8.489 -18.904 1.00 90.75 83 LYS A C 1
ATOM 616 O O . LYS A 1 83 ? 6.047 -8.094 -18.399 1.00 90.75 83 LYS A O 1
ATOM 621 N N . LEU A 1 84 ? 7.761 -7.769 -19.808 1.00 92.44 84 LEU A N 1
ATOM 622 C CA . LEU A 1 84 ? 7.310 -6.452 -20.261 1.00 92.44 84 LEU A CA 1
ATOM 623 C C . LEU A 1 84 ? 5.878 -6.495 -20.816 1.00 92.44 84 LEU A C 1
ATOM 625 O O . LEU A 1 84 ? 5.056 -5.664 -20.440 1.00 92.44 84 LEU A O 1
ATOM 629 N N . ALA A 1 85 ? 5.560 -7.451 -21.693 1.00 89.88 85 ALA A N 1
ATOM 630 C CA . ALA A 1 85 ? 4.226 -7.567 -22.278 1.00 89.88 85 ALA A CA 1
ATOM 631 C C . ALA A 1 85 ? 3.136 -7.796 -21.213 1.00 89.88 85 ALA A C 1
ATOM 633 O O . ALA A 1 85 ? 2.081 -7.165 -21.278 1.00 89.88 85 ALA A O 1
ATOM 634 N N . LEU A 1 86 ? 3.406 -8.648 -20.220 1.00 90.62 86 LEU A N 1
ATOM 635 C CA . LEU A 1 86 ? 2.491 -8.924 -19.109 1.00 90.62 86 LEU A CA 1
ATOM 636 C C . LEU A 1 86 ? 2.302 -7.695 -18.209 1.00 90.62 86 LEU A C 1
ATOM 638 O O . LEU A 1 86 ? 1.171 -7.343 -17.882 1.00 90.62 86 LEU A O 1
ATOM 642 N N . MET A 1 87 ? 3.381 -6.975 -17.890 1.00 91.69 87 MET A N 1
ATOM 643 C CA . MET A 1 87 ? 3.309 -5.735 -17.107 1.00 91.69 87 MET A CA 1
ATOM 644 C C . MET A 1 87 ? 2.550 -4.624 -17.838 1.00 91.69 87 MET A C 1
ATOM 646 O O . MET A 1 87 ? 1.733 -3.924 -17.242 1.00 91.69 87 MET A O 1
ATOM 650 N N . LEU A 1 88 ? 2.761 -4.475 -19.147 1.00 91.38 88 LEU A N 1
ATOM 651 C CA . LEU A 1 88 ? 2.017 -3.505 -19.952 1.00 91.38 88 LEU A CA 1
ATOM 652 C C . LEU A 1 88 ? 0.523 -3.835 -20.037 1.00 91.38 88 LEU A C 1
ATOM 654 O O . LEU A 1 88 ? -0.274 -2.920 -20.223 1.00 91.38 88 LEU A O 1
ATOM 658 N N . ALA A 1 89 ? 0.135 -5.104 -19.887 1.00 89.00 89 ALA A N 1
ATOM 659 C CA . ALA A 1 89 ? -1.265 -5.518 -19.932 1.00 89.00 89 ALA A CA 1
ATOM 660 C C . ALA A 1 89 ? -2.063 -5.149 -18.668 1.00 89.00 89 ALA A C 1
ATOM 662 O O . ALA A 1 89 ? -3.292 -5.070 -18.726 1.00 89.00 89 ALA A O 1
ATOM 663 N N . VAL A 1 90 ? -1.382 -4.916 -17.542 1.00 89.81 90 VAL A N 1
ATOM 664 C CA . VAL A 1 90 ? -1.995 -4.466 -16.278 1.00 89.81 90 VAL A CA 1
ATOM 665 C C . VAL A 1 90 ? -1.855 -2.963 -16.045 1.00 89.81 90 VAL A C 1
ATOM 667 O O . VAL A 1 90 ? -2.489 -2.414 -15.145 1.00 89.81 90 VAL A O 1
ATOM 670 N N . LEU A 1 91 ? -1.084 -2.266 -16.881 1.00 90.62 91 LEU A N 1
ATOM 671 C CA . LEU A 1 91 ? -0.993 -0.811 -16.868 1.00 90.62 91 LEU A CA 1
ATOM 672 C C . LEU A 1 91 ? -2.110 -0.177 -17.714 1.00 90.62 91 LEU A C 1
ATOM 674 O O . LEU A 1 91 ? -2.514 -0.719 -18.740 1.00 90.62 91 LEU A O 1
ATOM 678 N N . PRO A 1 92 ? -2.635 1.001 -17.332 1.00 89.88 92 PRO A N 1
ATOM 679 C CA . PRO A 1 92 ? -3.531 1.756 -18.198 1.00 89.88 92 PRO A CA 1
ATOM 680 C C . PRO A 1 92 ? -2.884 2.097 -19.547 1.00 89.88 92 PRO A C 1
ATOM 682 O O . PRO A 1 92 ? -1.739 2.536 -19.582 1.00 89.88 92 PRO A O 1
ATOM 685 N N . ASP A 1 93 ? -3.649 2.038 -20.640 1.00 88.81 93 ASP A N 1
ATOM 686 C CA . ASP A 1 93 ? -3.160 2.305 -22.006 1.00 88.81 93 ASP A CA 1
ATOM 687 C C . ASP A 1 93 ? -2.375 3.614 -22.167 1.00 88.81 93 ASP A C 1
ATOM 689 O O . ASP A 1 93 ? -1.461 3.695 -22.989 1.00 88.81 93 ASP A O 1
ATOM 693 N N . LYS A 1 94 ? -2.706 4.647 -21.377 1.00 89.81 94 LYS A N 1
ATOM 694 C CA . LYS A 1 94 ? -1.962 5.919 -21.359 1.00 89.81 94 LYS A CA 1
ATOM 695 C C . LYS A 1 94 ? -0.469 5.722 -21.053 1.00 89.81 94 LYS A C 1
ATOM 697 O O . LYS A 1 94 ? 0.348 6.404 -21.658 1.00 89.81 94 LYS A O 1
ATOM 702 N N . PHE A 1 95 ? -0.120 4.769 -20.185 1.00 89.62 95 PHE A N 1
ATOM 703 C CA . PHE A 1 95 ? 1.264 4.443 -19.838 1.00 89.62 95 PHE A CA 1
ATOM 704 C C . PHE A 1 95 ? 1.981 3.804 -21.018 1.00 89.62 95 PHE A C 1
ATOM 706 O O . PHE A 1 95 ? 3.063 4.239 -21.381 1.00 89.62 95 PHE A O 1
ATOM 713 N N . ASN A 1 96 ? 1.356 2.815 -21.661 1.00 89.19 96 ASN A N 1
ATOM 714 C CA . ASN A 1 96 ? 1.937 2.133 -22.816 1.00 89.19 96 ASN A CA 1
ATOM 715 C C . ASN A 1 96 ? 2.186 3.115 -23.975 1.00 89.19 96 ASN A C 1
ATOM 717 O O . ASN A 1 96 ? 3.244 3.095 -24.598 1.00 89.19 96 ASN A O 1
ATOM 721 N N . LYS A 1 97 ? 1.241 4.035 -24.220 1.00 91.38 97 LYS A N 1
ATOM 722 C CA . LYS A 1 97 ? 1.413 5.107 -25.212 1.00 91.38 97 LYS A CA 1
ATOM 723 C C . LYS A 1 97 ? 2.582 6.028 -24.860 1.00 91.38 97 LYS A C 1
ATOM 725 O O . LYS A 1 97 ? 3.419 6.263 -25.722 1.00 91.38 97 LYS A O 1
ATOM 730 N N . ALA A 1 98 ? 2.653 6.515 -23.622 1.00 92.69 98 ALA A N 1
ATOM 731 C CA . ALA A 1 98 ? 3.735 7.392 -23.175 1.00 92.69 98 ALA A CA 1
ATOM 732 C C . ALA A 1 98 ? 5.107 6.698 -23.249 1.00 92.69 98 ALA A C 1
ATOM 734 O O . ALA A 1 98 ? 6.037 7.245 -23.835 1.00 92.69 98 ALA A O 1
ATOM 735 N N . LEU A 1 99 ? 5.195 5.451 -22.778 1.00 93.62 99 LEU A N 1
ATOM 736 C CA . LEU A 1 99 ? 6.416 4.651 -22.825 1.00 93.62 99 LEU A CA 1
ATOM 737 C C . LEU A 1 99 ? 6.923 4.469 -24.260 1.00 93.62 99 LEU A C 1
ATOM 739 O O . LEU A 1 99 ? 8.114 4.595 -24.502 1.00 93.62 99 LEU A O 1
ATOM 743 N N . ARG A 1 100 ? 6.033 4.192 -25.221 1.00 92.56 100 ARG A N 1
ATOM 744 C CA . ARG A 1 100 ? 6.413 4.009 -26.634 1.00 92.56 100 ARG A CA 1
ATOM 745 C C . ARG A 1 100 ? 6.806 5.305 -27.342 1.00 92.56 100 ARG A C 1
ATOM 747 O O . ARG A 1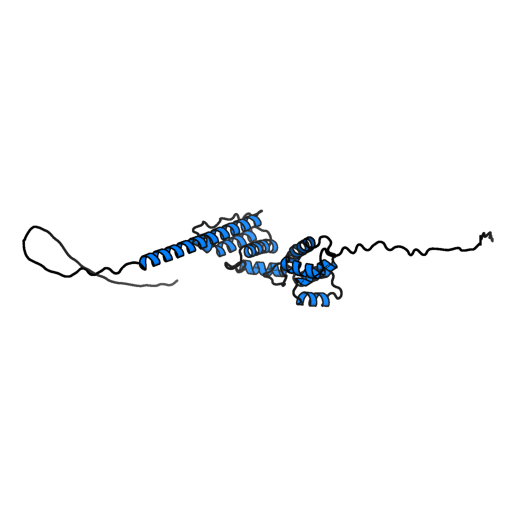 100 ? 7.501 5.241 -28.352 1.00 92.56 100 ARG A O 1
ATOM 754 N N . ILE A 1 101 ? 6.334 6.453 -26.855 1.00 93.62 101 ILE A N 1
ATOM 755 C CA . ILE A 1 101 ? 6.755 7.768 -27.356 1.00 93.62 101 ILE A CA 1
ATOM 756 C C . ILE A 1 101 ? 8.197 8.046 -26.927 1.00 93.62 101 ILE A C 1
ATOM 758 O O . ILE A 1 101 ? 8.988 8.517 -27.737 1.00 93.62 101 ILE A O 1
ATOM 762 N N . GLU A 1 102 ? 8.538 7.737 -25.676 1.00 94.12 102 GLU A N 1
ATOM 763 C CA . GLU A 1 102 ? 9.888 7.943 -25.145 1.00 94.12 102 GLU A CA 1
ATOM 764 C C . GLU A 1 102 ? 10.879 6.873 -25.626 1.00 94.12 102 GLU A C 1
ATOM 766 O O . GLU A 1 102 ? 12.010 7.186 -25.993 1.00 94.12 102 GLU A O 1
ATOM 771 N N . TYR A 1 103 ? 10.429 5.619 -25.705 1.00 93.06 103 TYR A N 1
ATOM 772 C CA . TYR A 1 103 ? 11.225 4.468 -26.117 1.00 93.06 103 TYR A CA 1
ATOM 773 C C . TYR A 1 103 ? 10.541 3.746 -27.290 1.00 93.06 103 TYR A C 1
ATOM 775 O O . TYR A 1 103 ? 9.638 2.934 -27.068 1.00 93.06 103 TYR A O 1
ATOM 783 N N . PRO A 1 104 ? 10.978 3.969 -28.547 1.00 89.44 104 PRO A N 1
ATOM 784 C CA . PRO A 1 104 ? 10.389 3.319 -29.726 1.00 89.44 104 PRO A CA 1
ATOM 785 C C . PRO A 1 104 ? 10.418 1.782 -29.674 1.00 89.44 104 PRO A C 1
ATOM 787 O O . PRO A 1 104 ? 9.531 1.110 -30.205 1.00 89.44 104 PRO A O 1
ATOM 790 N N . HIS A 1 105 ? 11.424 1.223 -28.995 1.00 89.50 105 HIS A N 1
ATOM 791 C CA . HIS A 1 105 ? 11.574 -0.206 -28.726 1.00 89.50 105 HIS A CA 1
ATOM 792 C C . HIS A 1 105 ? 11.701 -0.429 -27.213 1.00 89.50 105 HIS A C 1
ATOM 794 O O . HIS A 1 105 ? 12.816 -0.573 -26.713 1.00 89.50 105 HIS A O 1
ATOM 800 N N . PRO A 1 106 ? 10.581 -0.409 -26.466 1.00 92.12 106 PRO A N 1
ATOM 801 C CA . PRO A 1 106 ? 10.630 -0.458 -25.015 1.00 92.12 106 PRO A CA 1
ATOM 802 C C . PRO A 1 106 ? 11.129 -1.822 -24.535 1.00 92.12 106 PRO A C 1
ATOM 804 O O . PRO A 1 106 ? 10.711 -2.868 -25.035 1.00 92.12 106 PRO A O 1
ATOM 807 N N . SER A 1 107 ? 12.003 -1.796 -23.534 1.00 94.00 107 SER A N 1
ATOM 808 C CA . SER A 1 107 ? 12.432 -2.965 -22.767 1.00 94.00 107 SER A CA 1
ATOM 809 C C . SER A 1 107 ? 11.841 -2.943 -21.354 1.00 94.00 107 SER A C 1
ATOM 811 O O . SER A 1 107 ? 11.258 -1.947 -20.919 1.00 94.00 107 SER A O 1
ATOM 813 N N . LEU A 1 108 ? 11.998 -4.048 -20.619 1.00 93.31 108 LEU A N 1
ATOM 814 C CA . LEU A 1 108 ? 11.600 -4.115 -19.212 1.00 93.31 108 LEU A CA 1
ATOM 815 C C . LEU A 1 108 ? 12.334 -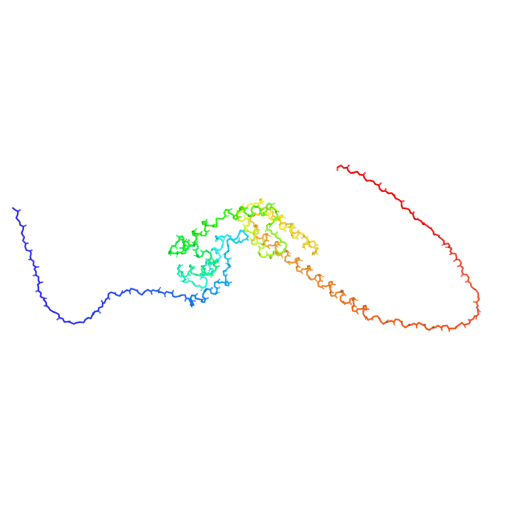3.066 -18.361 1.00 93.31 108 LEU A C 1
ATOM 817 O O . LEU A 1 108 ? 11.727 -2.462 -17.482 1.00 93.31 108 LEU A O 1
ATOM 821 N N . ASP A 1 109 ? 13.612 -2.818 -18.641 1.00 94.81 109 ASP A N 1
ATOM 822 C CA . ASP A 1 109 ? 14.386 -1.826 -17.894 1.00 94.81 109 ASP A CA 1
ATOM 823 C C . ASP A 1 109 ? 13.970 -0.396 -18.256 1.00 94.81 109 ASP A C 1
ATOM 825 O O . ASP A 1 109 ? 13.862 0.435 -17.358 1.00 94.81 109 ASP A O 1
ATOM 829 N N . ASN A 1 110 ? 13.591 -0.131 -19.515 1.00 95.38 110 ASN A N 1
ATOM 830 C CA . ASN A 1 110 ? 12.995 1.161 -19.880 1.00 95.38 110 ASN A CA 1
ATOM 831 C C . ASN A 1 110 ? 11.655 1.393 -19.180 1.00 95.38 110 ASN A C 1
ATOM 833 O O . ASN A 1 110 ? 11.361 2.521 -18.805 1.00 95.38 110 ASN A O 1
ATOM 837 N N . LEU A 1 111 ? 10.843 0.349 -18.972 1.00 94.75 111 LEU A N 1
ATOM 838 C CA . LEU A 1 111 ? 9.615 0.483 -18.187 1.00 94.75 111 LEU A CA 1
ATOM 839 C C . LEU A 1 111 ? 9.925 0.881 -16.737 1.00 94.75 111 LEU A C 1
ATOM 841 O O . LEU A 1 111 ? 9.274 1.780 -16.211 1.00 94.75 111 LEU A O 1
ATOM 845 N N . LYS A 1 112 ? 10.908 0.241 -16.091 1.00 94.44 112 LYS A N 1
ATOM 846 C CA . LYS A 1 112 ? 11.313 0.599 -14.721 1.00 94.44 112 LYS A CA 1
ATOM 847 C C . LYS A 1 112 ? 11.804 2.044 -14.658 1.00 94.44 112 LYS A C 1
ATOM 849 O O . LYS A 1 112 ? 11.328 2.810 -13.826 1.00 94.44 112 LYS A O 1
ATOM 854 N N . GLU A 1 113 ? 12.706 2.420 -15.562 1.00 94.44 113 GLU A N 1
ATOM 855 C CA . GLU A 1 113 ? 13.245 3.779 -15.665 1.00 94.44 113 GLU A CA 1
ATOM 856 C C . GLU A 1 113 ? 12.128 4.814 -15.858 1.00 94.44 113 GLU A C 1
ATOM 858 O O . GLU A 1 113 ? 12.038 5.778 -15.098 1.00 94.44 113 GLU A O 1
ATOM 863 N N . PHE A 1 114 ? 11.221 4.562 -16.806 1.00 94.94 114 PHE A N 1
ATOM 864 C CA . PHE A 1 114 ? 10.054 5.398 -17.071 1.00 94.94 114 PHE A CA 1
ATOM 865 C C . PHE A 1 114 ? 9.189 5.588 -15.822 1.00 94.94 114 PHE A C 1
ATOM 867 O O . PHE A 1 114 ? 8.819 6.710 -15.479 1.00 94.94 114 PHE A O 1
ATOM 874 N N . LEU A 1 115 ? 8.881 4.501 -15.108 1.00 93.25 115 LEU A N 1
ATOM 875 C CA . LEU A 1 115 ? 8.056 4.566 -13.905 1.00 93.25 115 LEU A CA 1
ATOM 876 C C . LEU A 1 115 ? 8.735 5.363 -12.785 1.00 93.25 115 LEU A C 1
ATOM 878 O O . LEU A 1 115 ? 8.072 6.185 -12.160 1.00 93.25 115 LEU A O 1
ATOM 882 N N . HIS A 1 116 ? 10.037 5.178 -12.559 1.00 91.25 116 HIS A N 1
ATOM 883 C CA . HIS A 1 116 ? 10.776 5.946 -11.551 1.00 91.25 116 HIS A CA 1
ATOM 884 C C . HIS A 1 116 ? 10.875 7.435 -11.897 1.00 91.25 116 HIS A C 1
ATOM 886 O O . HIS A 1 116 ? 10.781 8.280 -11.008 1.00 91.25 116 HIS A O 1
ATOM 892 N N . LYS A 1 117 ? 11.031 7.763 -13.183 1.00 92.94 117 LYS A N 1
ATOM 893 C CA . LYS A 1 117 ? 11.107 9.143 -13.667 1.00 92.94 117 LYS A CA 1
ATOM 894 C C . LYS A 1 117 ? 9.765 9.873 -13.560 1.00 92.94 117 LYS A C 1
ATOM 896 O O . LYS A 1 117 ? 9.711 10.995 -13.060 1.00 92.94 117 LYS A O 1
ATOM 901 N N . GLU A 1 118 ? 8.682 9.250 -14.018 1.00 91.50 118 GLU A N 1
ATOM 902 C CA . GLU A 1 118 ? 7.355 9.881 -14.061 1.00 91.50 118 GLU A CA 1
ATOM 903 C C . GLU A 1 118 ? 6.656 9.880 -12.690 1.00 91.50 118 GLU A C 1
ATOM 905 O O . GLU A 1 118 ? 5.918 10.816 -12.341 1.00 91.50 118 GLU A O 1
ATOM 910 N N . TYR A 1 119 ? 6.930 8.856 -11.875 1.00 90.94 119 TYR A N 1
ATOM 911 C CA . TYR A 1 119 ? 6.324 8.628 -10.562 1.00 90.94 119 TYR A CA 1
ATOM 912 C C . TYR A 1 119 ? 7.387 8.540 -9.457 1.00 90.94 119 TYR A C 1
ATOM 914 O O . TYR A 1 119 ? 7.535 7.493 -8.822 1.00 90.94 119 TYR A O 1
ATOM 922 N N . PRO A 1 120 ? 8.113 9.645 -9.202 1.00 90.31 120 PRO A N 1
ATOM 923 C CA . PRO A 1 120 ? 9.147 9.691 -8.177 1.00 90.31 120 PRO A CA 1
ATOM 924 C C . PRO A 1 120 ? 8.551 9.452 -6.784 1.00 90.31 120 PRO A C 1
ATOM 926 O O . PRO A 1 120 ? 7.507 10.024 -6.436 1.00 90.31 120 PRO A O 1
ATOM 929 N N . SER A 1 121 ? 9.222 8.621 -5.982 1.00 88.25 121 SER A N 1
ATOM 930 C CA . SER A 1 121 ? 8.790 8.239 -4.629 1.00 88.25 121 SER A CA 1
ATOM 931 C C . SER A 1 121 ? 8.628 9.448 -3.704 1.00 88.25 121 SER A C 1
ATOM 933 O O . SER A 1 121 ? 7.772 9.441 -2.823 1.00 88.25 121 SER A O 1
ATOM 935 N N . GLU A 1 122 ? 9.366 10.529 -3.956 1.00 91.38 122 GLU A N 1
ATOM 936 C CA . GLU A 1 122 ? 9.300 11.796 -3.230 1.00 91.38 122 GLU A CA 1
ATOM 937 C C . GLU A 1 122 ? 7.882 12.384 -3.218 1.00 91.38 122 GLU A C 1
ATOM 939 O O . GLU A 1 122 ? 7.461 12.954 -2.210 1.00 91.38 122 GLU A O 1
ATOM 944 N N . LYS A 1 123 ? 7.107 12.212 -4.301 1.00 92.19 123 LYS A N 1
ATOM 945 C CA . LYS A 1 123 ? 5.706 12.668 -4.351 1.00 92.19 123 LYS A CA 1
ATOM 946 C C . LYS A 1 123 ? 4.817 11.885 -3.385 1.00 92.19 123 LYS A C 1
ATOM 948 O O . LYS A 1 123 ? 3.916 12.466 -2.786 1.00 92.19 123 LYS A O 1
ATOM 953 N N . TRP A 1 124 ? 5.067 10.584 -3.218 1.00 93.00 124 TRP A N 1
ATOM 954 C CA . TRP A 1 124 ? 4.365 9.780 -2.219 1.00 93.00 124 TRP A CA 1
ATOM 955 C C . TRP A 1 124 ? 4.791 10.190 -0.816 1.00 93.00 124 TRP A C 1
ATOM 957 O O . TRP A 1 124 ? 3.924 10.388 0.023 1.00 93.00 124 TRP A O 1
ATOM 967 N N . THR A 1 125 ? 6.086 10.392 -0.562 1.00 92.38 125 THR A N 1
ATOM 968 C CA . THR A 1 125 ? 6.568 10.884 0.738 1.00 92.38 125 THR A CA 1
ATOM 969 C C . THR A 1 125 ? 5.866 12.187 1.131 1.00 92.38 125 THR A C 1
ATOM 971 O O . THR A 1 125 ? 5.300 12.262 2.219 1.00 92.38 125 THR A O 1
ATOM 974 N N . GLN A 1 126 ? 5.802 13.170 0.227 1.00 93.44 126 GLN A N 1
ATOM 975 C CA . GLN A 1 126 ? 5.101 14.440 0.467 1.00 93.44 126 GLN A CA 1
ATOM 976 C C . GLN A 1 126 ? 3.600 14.250 0.727 1.00 93.44 126 GLN A C 1
ATOM 978 O O . GLN A 1 126 ? 3.043 14.864 1.637 1.00 93.44 126 GLN A O 1
ATOM 983 N N . GLU A 1 127 ? 2.930 13.390 -0.044 1.00 93.75 127 GLU A N 1
ATOM 984 C CA . GLU A 1 127 ? 1.503 13.130 0.156 1.00 93.75 127 GLU A CA 1
ATOM 985 C C . GLU A 1 127 ? 1.235 12.417 1.484 1.00 93.75 127 GLU A C 1
ATOM 987 O O . GLU A 1 127 ? 0.319 12.793 2.212 1.00 93.75 127 GLU A O 1
ATOM 992 N N . TYR A 1 128 ? 2.043 11.424 1.846 1.00 93.19 128 TYR A N 1
ATOM 993 C CA . TYR A 1 128 ? 1.913 10.719 3.118 1.00 93.19 128 TYR A CA 1
ATOM 994 C C . TYR A 1 128 ? 2.214 11.629 4.312 1.00 93.19 128 TYR A C 1
ATOM 996 O O . TYR A 1 128 ? 1.544 11.522 5.340 1.00 93.19 128 TYR A O 1
ATOM 1004 N N . GLU A 1 129 ? 3.154 12.566 4.172 1.00 93.31 129 GLU A N 1
ATOM 1005 C CA . GLU A 1 129 ? 3.418 13.590 5.181 1.00 93.31 129 GLU A CA 1
ATOM 1006 C C . GLU A 1 129 ? 2.196 14.496 5.363 1.00 93.31 129 GLU A C 1
ATOM 1008 O O . GLU A 1 129 ? 1.724 14.684 6.488 1.00 93.31 129 GLU A O 1
ATOM 1013 N N . ARG A 1 130 ? 1.622 14.981 4.254 1.00 94.81 130 ARG A N 1
ATOM 1014 C CA . ARG A 1 130 ? 0.399 15.793 4.253 1.00 94.81 130 ARG A CA 1
ATOM 1015 C C . ARG A 1 130 ? -0.779 15.044 4.880 1.00 94.81 130 ARG A C 1
ATOM 1017 O O . ARG A 1 130 ? -1.479 15.601 5.723 1.00 94.81 130 ARG A O 1
ATOM 1024 N N . LEU A 1 131 ? -1.000 13.787 4.494 1.00 93.06 131 LEU A N 1
ATOM 1025 C CA . LEU A 1 131 ? -2.076 12.941 5.015 1.00 93.06 131 LEU A CA 1
ATOM 1026 C C . LEU A 1 131 ? -1.927 12.685 6.517 1.00 93.06 131 LEU A C 1
ATOM 1028 O O . LEU A 1 131 ? -2.914 12.731 7.251 1.00 93.06 131 LEU A O 1
ATOM 1032 N N . LEU A 1 132 ? -0.707 12.433 6.991 1.00 92.19 132 LEU A N 1
ATOM 1033 C CA . LEU A 1 132 ? -0.449 12.219 8.411 1.00 92.19 132 LEU A CA 1
ATOM 1034 C C . LEU A 1 132 ? -0.609 13.518 9.214 1.00 92.19 132 LEU A C 1
ATOM 1036 O O . LEU A 1 132 ? -1.173 13.490 10.307 1.00 92.19 132 LEU A O 1
ATOM 1040 N N . HIS A 1 133 ? -0.164 14.654 8.670 1.00 91.75 133 HIS A N 1
ATOM 1041 C CA . HIS A 1 133 ? -0.336 15.967 9.293 1.00 91.75 133 HIS A CA 1
ATOM 1042 C C . HIS A 1 133 ? -1.815 16.353 9.423 1.00 91.75 133 HIS A C 1
ATOM 1044 O O . HIS A 1 133 ? -2.254 16.767 10.496 1.00 91.75 133 HIS A O 1
ATOM 1050 N N . ASN A 1 134 ? -2.593 16.146 8.359 1.00 91.81 134 ASN A N 1
ATOM 1051 C CA . ASN A 1 134 ? -4.017 16.475 8.322 1.00 91.81 134 ASN A CA 1
ATOM 1052 C C . ASN A 1 134 ? -4.907 15.463 9.055 1.00 91.81 134 ASN A C 1
ATOM 1054 O O . ASN A 1 134 ? -6.100 15.711 9.193 1.00 91.81 134 ASN A O 1
ATOM 1058 N N . ARG A 1 135 ? -4.348 14.344 9.542 1.00 88.19 135 ARG A N 1
ATOM 1059 C CA . ARG A 1 135 ? -5.110 13.217 10.109 1.00 88.19 135 ARG A CA 1
ATOM 1060 C C . ARG A 1 135 ? -6.101 12.610 9.105 1.00 88.19 135 ARG A C 1
ATOM 1062 O O . ARG A 1 135 ? -7.187 12.179 9.472 1.00 88.19 135 ARG A O 1
ATOM 1069 N N . ASP A 1 136 ? -5.678 12.508 7.849 1.00 91.62 136 ASP A N 1
ATOM 1070 C CA . ASP A 1 136 ? -6.450 11.936 6.738 1.00 91.62 136 ASP A CA 1
ATOM 1071 C C . ASP A 1 136 ? -5.846 10.620 6.213 1.00 91.62 136 ASP A C 1
ATOM 1073 O O . ASP A 1 136 ? -6.331 10.049 5.237 1.00 91.62 136 ASP A O 1
ATOM 1077 N N . LEU A 1 137 ? -4.774 10.115 6.841 1.00 91.38 137 LEU A N 1
ATOM 1078 C CA . LEU A 1 137 ? -4.043 8.924 6.381 1.00 91.38 137 LEU A CA 1
ATOM 1079 C C . LEU A 1 137 ? -4.941 7.690 6.202 1.00 91.38 137 LEU A C 1
ATOM 1081 O O . LEU A 1 137 ? -4.760 6.907 5.267 1.00 91.38 137 LEU A O 1
ATOM 1085 N N . ILE A 1 138 ? -5.907 7.525 7.100 1.00 92.81 138 ILE A N 1
ATOM 1086 C CA . ILE A 1 138 ? -6.919 6.473 7.046 1.00 92.81 138 ILE A CA 1
ATOM 1087 C C . ILE A 1 138 ? -8.277 7.028 7.474 1.00 92.81 138 ILE A C 1
ATOM 1089 O O . ILE A 1 138 ? -8.344 7.951 8.286 1.00 92.81 138 ILE A O 1
ATOM 1093 N N . THR A 1 139 ? -9.343 6.408 6.972 1.00 87.06 139 THR A N 1
ATOM 1094 C CA . THR A 1 139 ? -10.736 6.667 7.352 1.00 87.06 139 THR A CA 1
ATOM 1095 C C . THR A 1 139 ? -11.380 5.381 7.877 1.00 87.06 139 THR A C 1
ATOM 1097 O O . THR A 1 139 ? -10.876 4.283 7.635 1.00 87.06 139 THR A O 1
ATOM 1100 N N . VAL A 1 140 ? -12.495 5.497 8.604 1.00 82.06 140 VAL A N 1
ATOM 1101 C CA . VAL A 1 140 ? -13.201 4.341 9.197 1.00 82.06 140 VAL A CA 1
ATOM 1102 C C . VAL A 1 140 ? -13.800 3.385 8.152 1.00 82.06 140 VAL A C 1
ATOM 1104 O O . VAL A 1 140 ? -13.968 2.192 8.433 1.00 82.06 140 VAL A O 1
ATOM 1107 N N . ASP A 1 141 ? -14.088 3.915 6.959 1.00 85.06 141 ASP A N 1
ATOM 1108 C CA . ASP A 1 141 ? -14.678 3.200 5.821 1.00 85.06 141 ASP A CA 1
ATOM 1109 C C . ASP A 1 141 ? -13.647 2.407 5.012 1.00 85.06 141 ASP A C 1
ATOM 1111 O O . ASP A 1 141 ? -14.011 1.557 4.202 1.00 85.06 141 ASP A O 1
ATOM 1115 N N . LEU A 1 142 ? -12.357 2.678 5.221 1.00 87.94 142 LEU A N 1
ATOM 1116 C CA . LEU A 1 142 ? -11.289 1.966 4.541 1.00 87.94 142 LEU A CA 1
ATOM 1117 C C . LEU A 1 142 ? -11.238 0.508 5.015 1.00 87.94 142 LEU A C 1
ATOM 1119 O O . LEU A 1 142 ? -11.337 0.225 6.215 1.00 87.94 142 LEU A O 1
ATOM 1123 N N . GLU A 1 143 ? -11.040 -0.433 4.090 1.00 90.44 143 GLU A N 1
ATOM 1124 C CA . GLU A 1 143 ? -10.877 -1.833 4.473 1.00 90.44 143 GLU A CA 1
ATOM 1125 C C . GLU A 1 143 ? -9.635 -2.012 5.353 1.00 90.44 143 GLU A C 1
ATOM 1127 O O . GLU A 1 143 ? -8.574 -1.450 5.077 1.00 90.44 143 GLU A O 1
ATOM 1132 N N . LEU A 1 144 ? -9.747 -2.820 6.415 1.00 91.94 144 LEU A N 1
ATOM 1133 C CA . LEU A 1 144 ? -8.675 -2.965 7.409 1.00 91.94 144 LEU A CA 1
ATOM 1134 C C . LEU A 1 144 ? -7.322 -3.379 6.792 1.00 91.94 144 LEU A C 1
ATOM 1136 O O . LEU A 1 144 ? -6.317 -2.772 7.163 1.00 91.94 144 LEU A O 1
ATOM 1140 N N . PRO A 1 145 ? -7.251 -4.325 5.828 1.00 90.62 145 PRO A N 1
ATOM 1141 C CA . PRO A 1 145 ? -5.983 -4.663 5.178 1.00 90.62 145 PRO A CA 1
ATOM 1142 C C . PRO A 1 145 ? -5.388 -3.503 4.370 1.00 90.62 145 PRO A C 1
ATOM 1144 O O . PRO A 1 145 ? -4.169 -3.362 4.278 1.00 90.62 145 PRO A O 1
ATOM 1147 N N . GLU A 1 146 ? -6.224 -2.653 3.768 1.00 88.44 146 GLU A N 1
ATOM 1148 C CA . GLU A 1 146 ? -5.753 -1.460 3.062 1.00 88.44 146 GLU A CA 1
ATOM 1149 C C . GLU A 1 146 ? -5.271 -0.389 4.045 1.00 88.44 146 GLU A C 1
ATOM 1151 O O . GLU A 1 146 ? -4.195 0.175 3.849 1.00 88.44 146 GLU A O 1
ATOM 1156 N N . ALA A 1 147 ? -6.007 -0.160 5.135 1.00 92.44 147 ALA A N 1
ATOM 1157 C CA . ALA A 1 147 ? -5.608 0.756 6.198 1.00 92.44 147 ALA A CA 1
ATOM 1158 C C . ALA A 1 147 ? -4.255 0.359 6.809 1.00 92.44 147 ALA A C 1
ATOM 1160 O O . ALA A 1 147 ? -3.361 1.198 6.916 1.00 92.44 147 ALA A O 1
ATOM 1161 N N . GLN A 1 148 ? -4.064 -0.929 7.111 1.00 92.62 148 GLN A N 1
ATOM 1162 C CA . GLN A 1 148 ? -2.794 -1.459 7.605 1.00 92.62 148 GLN A CA 1
ATOM 1163 C C . GLN A 1 148 ? -1.653 -1.220 6.611 1.00 92.62 148 GLN A C 1
ATOM 1165 O O . GLN A 1 148 ? -0.603 -0.700 6.994 1.00 92.62 148 GLN A O 1
ATOM 1170 N N . ARG A 1 149 ? -1.856 -1.540 5.325 1.00 89.69 149 ARG A N 1
ATOM 1171 C CA . ARG A 1 149 ? -0.846 -1.292 4.284 1.00 89.69 149 ARG A CA 1
ATOM 1172 C C . ARG A 1 149 ? -0.494 0.189 4.168 1.00 89.69 149 ARG A C 1
ATOM 1174 O O . ARG A 1 149 ? 0.684 0.513 4.064 1.00 89.69 149 ARG A O 1
ATOM 1181 N N . LYS A 1 150 ? -1.477 1.095 4.247 1.00 91.75 150 LYS A N 1
ATOM 1182 C CA . LYS A 1 150 ? -1.215 2.543 4.243 1.00 91.75 150 LYS A CA 1
ATOM 1183 C C . LYS A 1 150 ? -0.382 2.983 5.444 1.00 91.75 150 LYS A C 1
ATOM 1185 O O . LYS A 1 150 ? 0.522 3.789 5.261 1.00 91.75 150 LYS A O 1
ATOM 1190 N N . CYS A 1 151 ? -0.637 2.449 6.637 1.00 93.38 151 CYS A N 1
ATOM 1191 C CA . CYS A 1 151 ? 0.170 2.747 7.821 1.00 93.38 151 CYS A CA 1
ATOM 1192 C C . CYS A 1 151 ? 1.621 2.278 7.667 1.00 93.38 151 CYS A C 1
ATOM 1194 O O . CYS A 1 151 ? 2.538 3.051 7.931 1.00 93.38 151 CYS A O 1
ATOM 1196 N N . ILE A 1 152 ? 1.834 1.046 7.196 1.00 92.12 152 ILE A N 1
ATOM 1197 C CA . ILE A 1 152 ? 3.181 0.501 6.968 1.00 92.12 152 ILE A CA 1
ATOM 1198 C C . ILE A 1 152 ? 3.915 1.324 5.905 1.00 92.12 152 ILE A C 1
ATOM 1200 O O . ILE A 1 152 ? 5.064 1.704 6.110 1.00 92.12 152 ILE A O 1
ATOM 1204 N N . ARG A 1 153 ? 3.238 1.683 4.809 1.00 90.69 153 ARG A N 1
ATOM 1205 C CA . ARG A 1 153 ? 3.817 2.529 3.760 1.00 90.69 153 ARG A CA 1
ATOM 1206 C C . ARG A 1 153 ? 4.196 3.915 4.270 1.00 90.69 153 ARG A C 1
ATOM 1208 O O . ARG A 1 153 ? 5.295 4.379 3.988 1.00 90.69 153 ARG A O 1
ATOM 1215 N N . ALA A 1 154 ? 3.314 4.558 5.037 1.00 92.69 154 ALA A N 1
ATOM 1216 C CA . ALA A 1 154 ? 3.595 5.851 5.656 1.00 92.69 154 ALA A CA 1
ATOM 1217 C C . ALA A 1 154 ? 4.858 5.785 6.522 1.00 92.69 154 ALA A C 1
ATOM 1219 O O . ALA A 1 154 ? 5.723 6.648 6.428 1.00 92.69 154 ALA A O 1
ATOM 1220 N N . TRP A 1 155 ? 4.977 4.735 7.333 1.00 92.88 155 TRP A N 1
ATOM 1221 C CA . TRP A 1 155 ? 6.125 4.516 8.202 1.00 92.88 155 TRP A CA 1
ATOM 1222 C C . TRP A 1 155 ? 7.425 4.303 7.417 1.00 92.88 155 TRP A C 1
ATOM 1224 O O . TRP A 1 155 ? 8.440 4.921 7.730 1.00 92.88 155 TRP A O 1
ATOM 1234 N N . THR A 1 156 ? 7.389 3.501 6.351 1.00 90.38 156 THR A N 1
ATOM 1235 C CA . THR A 1 156 ? 8.550 3.270 5.481 1.00 90.38 156 THR A CA 1
ATOM 1236 C C . THR A 1 156 ? 8.982 4.543 4.747 1.00 90.38 156 THR A C 1
ATOM 1238 O O . THR A 1 156 ? 10.165 4.871 4.742 1.00 90.38 156 THR A O 1
ATOM 1241 N N . LEU A 1 157 ? 8.040 5.284 4.150 1.00 90.44 157 LEU A N 1
ATOM 1242 C CA . LEU A 1 157 ? 8.341 6.457 3.317 1.00 90.44 157 LEU A CA 1
ATOM 1243 C C . LEU A 1 157 ? 8.755 7.695 4.116 1.00 90.44 157 LEU A C 1
ATOM 1245 O O . LEU A 1 157 ? 9.587 8.468 3.647 1.00 90.44 157 LEU A O 1
ATOM 1249 N N . LEU A 1 158 ? 8.163 7.906 5.295 1.00 91.31 158 LEU A N 1
ATOM 1250 C CA . LEU A 1 158 ? 8.452 9.064 6.154 1.00 91.31 158 LEU A CA 1
ATOM 1251 C C . LEU A 1 158 ? 9.638 8.826 7.097 1.00 91.31 158 LEU A C 1
ATOM 1253 O O . LEU A 1 158 ? 10.065 9.741 7.801 1.00 91.31 158 LEU A O 1
ATOM 1257 N N . GLY A 1 159 ? 10.165 7.603 7.111 1.00 88.38 159 GLY A N 1
ATOM 1258 C CA . GLY A 1 159 ? 11.265 7.184 7.961 1.00 88.38 159 GLY A CA 1
ATOM 1259 C C . GLY A 1 159 ? 10.789 6.366 9.157 1.00 88.38 159 GLY A C 1
ATOM 1260 O O . GLY A 1 159 ? 9.903 6.772 9.913 1.00 88.38 159 GLY A O 1
ATOM 1261 N N . MET A 1 160 ? 11.459 5.229 9.351 1.00 89.25 160 MET A N 1
ATOM 1262 C CA . MET A 1 160 ? 11.194 4.227 10.387 1.00 89.25 160 MET A CA 1
ATOM 1263 C C . MET A 1 160 ? 11.651 4.706 11.774 1.00 89.25 160 MET A C 1
ATOM 1265 O O . MET A 1 160 ? 12.532 4.127 12.404 1.00 89.25 160 MET A O 1
ATOM 1269 N N . THR A 1 161 ? 11.095 5.825 12.232 1.00 88.44 161 THR A N 1
ATOM 1270 C CA . THR A 1 161 ? 11.435 6.459 13.510 1.00 88.44 161 THR A CA 1
ATOM 1271 C C . THR A 1 161 ? 10.271 6.364 14.486 1.00 88.44 161 THR A C 1
ATOM 1273 O O . THR A 1 161 ? 9.107 6.424 14.084 1.00 88.44 161 THR A O 1
ATOM 1276 N N . ASN A 1 162 ? 10.574 6.331 15.785 1.00 85.94 162 ASN A N 1
ATOM 1277 C CA . ASN A 1 162 ? 9.552 6.315 16.838 1.00 85.94 162 ASN A CA 1
ATOM 1278 C C . ASN A 1 162 ? 8.596 7.515 16.741 1.00 85.94 162 ASN A C 1
ATOM 1280 O O . ASN A 1 162 ? 7.403 7.384 16.985 1.00 85.94 162 ASN A O 1
ATOM 1284 N N . ALA A 1 163 ? 9.080 8.688 16.317 1.00 88.75 163 ALA A N 1
ATOM 1285 C CA . ALA A 1 163 ? 8.226 9.861 16.136 1.00 88.75 163 ALA A CA 1
ATOM 1286 C C . ALA A 1 163 ? 7.140 9.641 15.066 1.00 88.75 163 ALA A C 1
ATOM 1288 O O . ALA A 1 163 ? 5.994 10.055 15.258 1.00 88.75 163 ALA A O 1
ATOM 1289 N N . ILE A 1 164 ? 7.483 8.986 13.952 1.00 91.12 164 ILE A N 1
ATOM 1290 C CA . ILE A 1 164 ? 6.529 8.646 12.890 1.00 91.12 164 ILE A CA 1
ATOM 1291 C C . ILE A 1 164 ? 5.608 7.513 13.338 1.00 91.12 164 ILE A C 1
ATOM 1293 O O . ILE A 1 164 ? 4.392 7.653 13.191 1.00 91.12 164 ILE A O 1
ATOM 1297 N N . SER A 1 165 ? 6.155 6.457 13.956 1.00 91.00 165 SER A N 1
ATOM 1298 C CA . SER A 1 165 ? 5.363 5.379 14.563 1.00 91.00 165 SER A CA 1
ATOM 1299 C C . SER A 1 165 ? 4.267 5.961 15.460 1.00 91.00 165 SER A C 1
ATOM 1301 O O . SER A 1 165 ? 3.087 5.699 15.251 1.00 91.00 165 SER A O 1
ATOM 1303 N N . ASN A 1 166 ? 4.623 6.866 16.374 1.00 88.50 166 ASN A N 1
ATOM 1304 C CA . ASN A 1 166 ? 3.692 7.439 17.350 1.00 88.50 166 ASN A CA 1
ATOM 1305 C C . ASN A 1 166 ? 2.599 8.274 16.704 1.00 88.50 166 ASN A C 1
ATOM 1307 O O . ASN A 1 166 ? 1.441 8.190 17.113 1.00 88.50 166 ASN A O 1
ATOM 1311 N N . LYS A 1 167 ? 2.945 9.065 15.683 1.00 91.44 167 LYS A N 1
ATOM 1312 C CA . LYS A 1 167 ? 1.955 9.835 14.923 1.00 91.44 167 LYS A CA 1
ATOM 1313 C C . LYS A 1 167 ? 0.944 8.908 14.255 1.00 91.44 167 LYS A C 1
ATOM 1315 O O . LYS A 1 167 ? -0.255 9.164 14.347 1.00 91.44 167 LYS A O 1
ATOM 1320 N N . ILE A 1 168 ? 1.408 7.822 13.633 1.00 93.44 168 ILE A N 1
ATOM 1321 C CA . ILE A 1 168 ? 0.527 6.856 12.969 1.00 93.44 168 ILE A CA 1
ATOM 1322 C C . ILE A 1 168 ? -0.333 6.116 14.000 1.00 93.44 168 ILE A C 1
ATOM 1324 O O . ILE A 1 168 ? -1.551 6.082 13.837 1.00 93.44 168 ILE A O 1
ATOM 1328 N N . LEU A 1 169 ? 0.256 5.587 15.079 1.00 90.75 169 LEU A N 1
ATOM 1329 C CA . LEU A 1 169 ? -0.477 4.867 16.133 1.00 90.75 169 LEU A CA 1
ATOM 1330 C C . LEU A 1 169 ? -1.537 5.763 16.790 1.00 90.75 169 LEU A C 1
ATOM 1332 O O . LEU A 1 169 ? -2.677 5.341 16.981 1.00 90.75 169 LEU A O 1
ATOM 1336 N N . THR A 1 170 ? -1.198 7.025 17.067 1.00 89.31 170 THR A N 1
ATOM 1337 C CA . THR A 1 170 ? -2.147 8.015 17.603 1.00 89.31 170 THR A CA 1
ATOM 1338 C C . THR A 1 170 ? -3.293 8.261 16.624 1.00 89.31 170 THR A C 1
ATOM 1340 O O . THR A 1 170 ? -4.459 8.277 17.026 1.00 89.31 170 THR A O 1
ATOM 1343 N N . HIS A 1 171 ? -2.979 8.420 15.334 1.00 92.12 171 HIS A N 1
ATOM 1344 C CA . HIS A 1 171 ? -3.981 8.623 14.291 1.00 92.12 171 HIS A CA 1
ATOM 1345 C C . HIS A 1 171 ? -4.950 7.438 14.200 1.00 92.12 171 HIS A C 1
ATOM 1347 O O . HIS A 1 171 ? -6.159 7.625 14.327 1.00 92.12 171 HIS A O 1
ATOM 1353 N N . VAL A 1 172 ? -4.442 6.207 14.071 1.00 92.50 172 VAL A N 1
ATOM 1354 C CA . VAL A 1 172 ? -5.307 5.020 13.937 1.00 92.50 172 VAL A CA 1
ATOM 1355 C C . VAL A 1 172 ? -6.135 4.747 15.187 1.00 92.50 172 VAL A C 1
ATOM 1357 O O . VAL A 1 172 ? -7.309 4.393 15.080 1.00 92.50 172 VAL A O 1
ATOM 1360 N N . THR A 1 173 ? -5.563 4.978 16.369 1.00 90.19 173 THR A N 1
ATOM 1361 C CA . THR A 1 173 ? -6.275 4.840 17.643 1.00 90.19 173 THR A CA 1
ATOM 1362 C C . THR A 1 173 ? -7.422 5.838 17.732 1.00 90.19 173 THR A C 1
ATOM 1364 O O . THR A 1 173 ? -8.524 5.473 18.131 1.00 90.19 173 THR A O 1
ATOM 1367 N N . THR A 1 174 ? -7.197 7.076 17.286 1.00 91.31 174 THR A N 1
ATOM 1368 C CA . THR A 1 174 ? -8.238 8.111 17.241 1.00 91.31 174 THR A CA 1
ATOM 1369 C C . THR A 1 174 ? -9.358 7.728 16.273 1.00 91.31 174 THR A C 1
ATOM 1371 O O . THR A 1 174 ? -10.530 7.797 16.636 1.00 91.31 174 THR A O 1
ATOM 1374 N N . VAL A 1 175 ? -9.016 7.277 15.060 1.00 92.69 175 VAL A N 1
ATOM 1375 C CA . VAL A 1 175 ? -10.000 6.895 14.029 1.00 92.69 175 VAL A CA 1
ATOM 1376 C C . VAL A 1 175 ? -10.889 5.735 14.487 1.00 92.69 175 VAL A C 1
ATOM 1378 O O . VAL A 1 175 ? -12.091 5.745 14.228 1.00 92.69 175 VAL A O 1
ATOM 1381 N N . TYR A 1 176 ? -10.324 4.747 15.187 1.00 92.31 176 TYR A N 1
ATOM 1382 C CA . TYR A 1 176 ? -11.058 3.558 15.631 1.00 92.31 176 TYR A CA 1
ATOM 1383 C C . TYR A 1 176 ? -11.528 3.602 17.091 1.00 92.31 176 TYR A C 1
ATOM 1385 O O . TYR A 1 176 ? -12.134 2.632 17.546 1.00 92.31 176 TYR A O 1
ATOM 1393 N N . TRP A 1 177 ? -11.333 4.711 17.812 1.00 91.19 177 TRP A N 1
ATOM 1394 C CA . TRP A 1 177 ? -11.718 4.858 19.222 1.00 91.19 177 TRP A CA 1
ATOM 1395 C C . TRP A 1 177 ? -13.168 4.427 19.485 1.00 91.19 177 TRP A C 1
ATOM 1397 O O . TRP A 1 177 ? -13.433 3.555 20.311 1.00 91.19 177 TRP A O 1
ATOM 1407 N N . THR A 1 178 ? -14.107 4.960 18.700 1.00 89.38 178 THR A N 1
ATOM 1408 C CA . THR A 1 178 ? -15.544 4.666 18.831 1.00 89.38 178 THR A CA 1
ATOM 1409 C C . THR A 1 178 ? -15.877 3.200 18.555 1.00 89.38 178 THR A C 1
ATOM 1411 O O . THR A 1 178 ? -16.874 2.680 19.051 1.00 89.38 178 THR A O 1
ATOM 1414 N N . THR A 1 179 ? -15.053 2.495 17.772 1.00 89.75 179 THR A N 1
ATOM 1415 C CA . THR A 1 179 ? -15.239 1.059 17.520 1.00 89.75 179 THR A CA 1
ATOM 1416 C C . THR A 1 179 ? -14.977 0.253 18.789 1.00 89.75 179 THR A C 1
ATOM 1418 O O . THR A 1 179 ? -15.754 -0.651 19.100 1.00 89.75 179 THR A O 1
ATOM 1421 N N . PHE A 1 180 ? -13.921 0.596 19.528 1.00 89.44 180 PHE A N 1
ATOM 1422 C CA . PHE A 1 180 ? -13.591 -0.034 20.806 1.00 89.44 180 PHE A CA 1
ATOM 1423 C C . PHE A 1 180 ? -14.581 0.350 21.904 1.00 89.44 180 PHE A C 1
ATOM 1425 O O . PHE A 1 180 ? -15.065 -0.528 22.616 1.00 89.44 180 PHE A O 1
ATOM 1432 N N . GLU A 1 181 ? -14.950 1.631 21.976 1.00 89.06 181 GLU A N 1
ATOM 1433 C CA . GLU A 1 181 ? -15.932 2.141 22.935 1.00 89.06 181 GLU A CA 1
ATOM 1434 C C . GLU A 1 181 ? -17.283 1.424 22.798 1.00 89.06 181 GLU A C 1
ATOM 1436 O O . GLU A 1 181 ? -17.804 0.891 23.775 1.00 89.06 181 GLU A O 1
ATOM 1441 N N . ASN A 1 182 ? -17.806 1.298 21.573 1.00 87.38 182 ASN A N 1
ATOM 1442 C CA . ASN A 1 182 ? -19.057 0.576 21.316 1.00 87.38 182 ASN A CA 1
ATOM 1443 C C . ASN A 1 182 ? -18.973 -0.917 21.665 1.00 87.38 182 ASN A C 1
ATOM 1445 O O . ASN A 1 182 ? -19.975 -1.5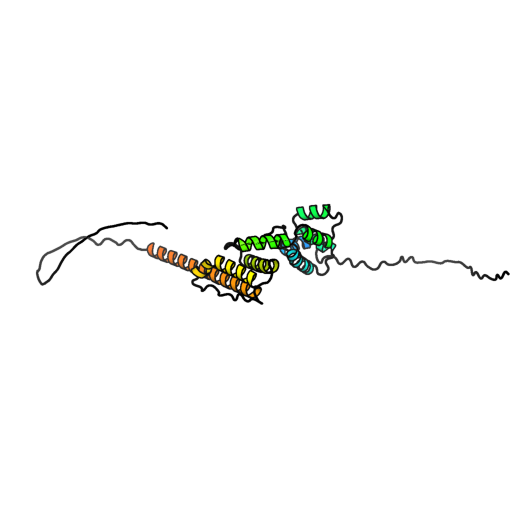19 22.054 1.00 87.38 182 ASN A O 1
ATOM 1449 N N . ALA A 1 183 ? -17.782 -1.507 21.541 1.00 86.25 183 ALA A N 1
ATOM 1450 C CA . ALA A 1 183 ? -17.559 -2.901 21.893 1.00 86.25 183 ALA A CA 1
ATOM 1451 C C . ALA A 1 183 ? -17.345 -3.105 23.401 1.00 86.25 183 ALA A C 1
ATOM 1453 O O . ALA A 1 183 ? -17.268 -4.247 23.848 1.00 86.25 183 ALA A O 1
ATOM 1454 N N . ASN A 1 184 ? -17.256 -2.022 24.185 1.00 84.19 184 ASN A N 1
ATOM 1455 C CA . ASN A 1 184 ? -16.856 -2.038 25.590 1.00 84.19 184 ASN A CA 1
ATOM 1456 C C . ASN A 1 184 ? -15.508 -2.761 25.806 1.00 84.19 184 ASN A C 1
ATOM 1458 O O . ASN A 1 184 ? -15.317 -3.480 26.788 1.00 84.19 184 ASN A O 1
ATOM 1462 N N . ILE A 1 185 ? -14.585 -2.600 24.851 1.00 84.50 185 ILE A N 1
ATOM 1463 C CA . ILE A 1 185 ? -13.226 -3.154 24.880 1.00 84.50 185 ILE A CA 1
ATOM 1464 C C . ILE A 1 185 ? -12.261 -2.011 25.199 1.00 84.50 185 ILE A C 1
ATOM 1466 O O . ILE A 1 185 ? -12.416 -0.901 24.690 1.00 84.50 185 ILE A O 1
ATOM 1470 N N . GLN A 1 186 ? -11.252 -2.274 26.033 1.00 83.06 186 GLN A N 1
ATOM 1471 C CA . GLN A 1 186 ? -10.209 -1.285 26.294 1.00 83.06 186 GLN A CA 1
ATOM 1472 C C . GLN A 1 186 ? -9.419 -0.984 25.021 1.00 83.06 186 GLN A C 1
ATOM 1474 O O . GLN A 1 186 ? -9.044 -1.888 24.275 1.00 83.06 186 GLN A O 1
ATOM 1479 N N . VAL A 1 187 ? -9.146 0.298 24.792 1.00 80.56 187 VAL A N 1
ATOM 1480 C CA . VAL A 1 187 ? -8.331 0.723 23.657 1.00 80.56 187 VAL A CA 1
ATOM 1481 C C . VAL A 1 187 ? -6.897 0.232 23.856 1.00 80.56 187 VAL A C 1
ATOM 1483 O O . VAL A 1 187 ? -6.339 0.459 24.937 1.00 80.56 187 VAL A O 1
ATOM 1486 N N . PRO A 1 188 ? -6.294 -0.427 22.850 1.00 77.62 188 PRO A N 1
ATOM 1487 C CA . PRO A 1 188 ? -4.964 -1.002 22.994 1.00 77.62 188 PRO A CA 1
ATOM 1488 C C . PRO A 1 188 ? -3.942 0.078 23.353 1.00 77.62 188 PRO A C 1
ATOM 1490 O O . PRO A 1 188 ? -3.823 1.086 22.656 1.00 77.62 188 PRO A O 1
ATOM 1493 N N . GLN A 1 189 ? -3.199 -0.136 24.438 1.00 74.12 189 GLN A N 1
ATOM 1494 C CA . GLN A 1 189 ? -2.012 0.658 24.741 1.00 74.12 189 GLN A CA 1
ATOM 1495 C C . GLN A 1 189 ? -0.872 0.091 23.898 1.00 74.12 189 GLN A C 1
ATOM 1497 O O . GLN A 1 189 ? -0.478 -1.054 24.104 1.00 74.12 189 GLN A O 1
ATOM 1502 N N . MET A 1 190 ? -0.390 0.853 22.921 1.00 68.94 190 MET A N 1
ATOM 1503 C CA . MET A 1 190 ? 0.696 0.402 22.051 1.00 68.94 190 MET A CA 1
ATOM 1504 C C . MET A 1 190 ? 2.031 0.962 22.514 1.00 68.94 190 MET A C 1
ATOM 1506 O O . MET A 1 190 ? 2.128 2.147 22.846 1.00 68.94 190 MET A O 1
ATOM 1510 N N . ASP A 1 191 ? 3.049 0.102 22.541 1.00 66.12 191 ASP A N 1
ATOM 1511 C CA . ASP A 1 191 ? 4.413 0.540 22.793 1.00 66.12 191 ASP A CA 1
ATOM 1512 C C . ASP A 1 191 ? 4.895 1.370 21.596 1.00 66.12 191 ASP A C 1
ATOM 1514 O O . ASP A 1 191 ? 4.713 1.037 20.429 1.00 66.12 191 ASP A O 1
ATOM 1518 N N . THR A 1 192 ? 5.463 2.520 21.915 1.00 60.97 192 THR A N 1
ATOM 1519 C CA . THR A 1 192 ? 5.848 3.577 20.982 1.00 60.97 192 THR A CA 1
ATOM 1520 C C . THR A 1 192 ? 7.357 3.592 20.720 1.00 60.97 192 THR A C 1
ATOM 1522 O O . THR A 1 192 ? 7.868 4.419 19.964 1.00 60.97 192 THR A O 1
ATOM 1525 N N . SER A 1 193 ? 8.096 2.674 21.347 1.00 59.16 193 SER A N 1
ATOM 1526 C CA . SER A 1 193 ? 9.561 2.590 21.320 1.00 59.16 193 SER A CA 1
ATOM 1527 C C . SER A 1 193 ? 10.140 1.814 20.118 1.00 59.16 193 SER A C 1
ATOM 1529 O O . SER A 1 193 ? 11.325 1.486 20.099 1.00 59.16 193 SER A O 1
ATOM 1531 N N . SER A 1 194 ? 9.316 1.544 19.103 1.00 56.12 194 SER A N 1
ATOM 1532 C CA . SER A 1 194 ? 9.318 0.308 18.317 1.00 56.12 194 SER A CA 1
ATOM 1533 C C . SER A 1 194 ? 10.575 -0.018 17.487 1.00 56.12 194 SER A C 1
ATOM 1535 O O . SER A 1 194 ? 10.901 0.663 16.513 1.00 56.12 194 SER A O 1
ATOM 1537 N N . VAL A 1 195 ? 11.130 -1.204 17.752 1.00 59.34 195 VAL A N 1
ATOM 1538 C CA . VAL A 1 195 ? 11.837 -2.050 16.767 1.00 59.34 195 VAL A CA 1
ATOM 1539 C C . VAL A 1 195 ? 10.829 -2.892 15.942 1.00 59.34 195 VAL A C 1
ATOM 1541 O O . VAL A 1 195 ? 11.189 -3.430 14.900 1.00 59.34 195 VAL A O 1
ATOM 1544 N N . SER A 1 196 ? 9.550 -2.960 16.354 1.00 80.62 196 SER A N 1
ATOM 1545 C CA . SER A 1 196 ? 8.517 -3.895 15.860 1.00 80.62 196 SER A CA 1
ATOM 1546 C C . SER A 1 196 ? 7.218 -3.251 15.333 1.00 80.62 196 SER A C 1
ATOM 1548 O O . SER A 1 196 ? 6.182 -3.909 15.324 1.00 80.62 196 SER A O 1
ATOM 1550 N N . PHE A 1 197 ? 7.236 -1.998 14.850 1.00 87.06 197 PHE A N 1
ATOM 1551 C CA . PHE A 1 197 ? 6.015 -1.260 14.445 1.00 87.06 197 PHE A CA 1
ATOM 1552 C C . PHE A 1 197 ? 5.060 -2.058 13.538 1.00 87.06 197 PHE A C 1
ATOM 1554 O O . PHE A 1 197 ? 3.840 -1.930 13.643 1.00 87.06 197 PHE A O 1
ATOM 1561 N N . GLN A 1 198 ? 5.606 -2.867 12.625 1.00 88.19 198 GLN A N 1
ATOM 1562 C CA . GLN A 1 198 ? 4.811 -3.686 11.706 1.00 88.19 198 GLN A CA 1
ATOM 1563 C C . GLN A 1 198 ? 3.976 -4.760 12.419 1.00 88.19 198 GLN A C 1
ATOM 1565 O O . GLN A 1 198 ? 2.857 -5.039 11.983 1.00 88.19 198 GLN A O 1
ATOM 1570 N N . ASP A 1 199 ? 4.494 -5.339 13.500 1.00 88.25 199 ASP A N 1
ATOM 1571 C CA . ASP A 1 199 ? 3.763 -6.306 14.318 1.00 88.25 199 ASP A CA 1
ATOM 1572 C C . ASP A 1 199 ? 2.721 -5.584 15.177 1.00 88.25 199 ASP A C 1
ATOM 1574 O O . ASP A 1 199 ? 1.553 -5.970 15.173 1.00 88.25 199 ASP A O 1
ATOM 1578 N N . ASP A 1 200 ? 3.091 -4.453 15.787 1.00 88.19 200 ASP A N 1
ATOM 1579 C CA . ASP A 1 200 ? 2.183 -3.657 16.624 1.00 88.19 200 ASP A CA 1
ATOM 1580 C C . ASP A 1 200 ? 0.956 -3.178 15.831 1.00 88.19 200 ASP A C 1
ATOM 1582 O O . ASP A 1 200 ? -0.194 -3.324 16.257 1.00 88.19 200 ASP A O 1
ATOM 1586 N N . ILE A 1 201 ? 1.176 -2.651 14.620 1.00 91.00 201 ILE A N 1
ATOM 1587 C CA . ILE A 1 201 ? 0.081 -2.187 13.763 1.00 91.00 201 ILE A CA 1
ATOM 1588 C C . ILE A 1 201 ? -0.787 -3.358 13.283 1.00 91.00 201 ILE A C 1
ATOM 1590 O O . ILE A 1 201 ? -2.008 -3.224 13.188 1.00 91.00 201 ILE A O 1
ATOM 1594 N N . LYS A 1 202 ? -0.189 -4.523 13.009 1.00 91.56 202 LYS A N 1
ATOM 1595 C CA . LYS A 1 202 ? -0.916 -5.735 12.612 1.00 91.56 202 LYS A CA 1
ATOM 1596 C C . LYS A 1 202 ? -1.815 -6.228 13.743 1.00 91.56 202 LYS A C 1
ATOM 1598 O O . LYS A 1 202 ? -2.995 -6.502 13.506 1.00 91.56 202 LYS A O 1
ATOM 1603 N N . ASP A 1 203 ? -1.289 -6.278 14.958 1.00 90.50 203 ASP A N 1
ATOM 1604 C CA . ASP A 1 203 ? -2.035 -6.684 16.144 1.00 90.50 203 ASP A CA 1
ATOM 1605 C C . ASP A 1 203 ? -3.169 -5.704 16.450 1.00 90.50 203 ASP A C 1
ATOM 1607 O O . ASP A 1 203 ? -4.297 -6.125 16.721 1.00 90.50 203 ASP A O 1
ATOM 1611 N N . PHE A 1 204 ? -2.930 -4.397 16.308 1.00 91.44 204 PHE A N 1
ATOM 1612 C CA . PHE A 1 204 ? -3.978 -3.386 16.438 1.00 91.44 204 PHE A CA 1
ATOM 1613 C C . PHE A 1 204 ? -5.136 -3.613 15.467 1.00 91.44 204 PHE A C 1
ATOM 1615 O O . PHE A 1 204 ? -6.296 -3.663 15.882 1.00 91.44 204 PHE A O 1
ATOM 1622 N N . PHE A 1 205 ? -4.851 -3.797 14.175 1.00 93.06 205 PHE A N 1
ATOM 1623 C CA . PHE A 1 205 ? -5.900 -4.059 13.187 1.00 93.06 205 PHE A CA 1
ATOM 1624 C C . PHE A 1 205 ? -6.608 -5.405 13.426 1.00 93.06 205 PHE A C 1
ATOM 1626 O O . PHE A 1 205 ? -7.812 -5.516 13.168 1.00 93.06 205 PHE A O 1
ATOM 1633 N N . GLY A 1 206 ? -5.916 -6.396 13.999 1.00 91.56 206 GLY A N 1
ATOM 1634 C CA . GLY A 1 206 ? -6.523 -7.625 14.515 1.00 91.56 206 GLY A CA 1
ATOM 1635 C C . GLY A 1 206 ? -7.547 -7.359 15.626 1.00 91.56 206 GLY A C 1
ATOM 1636 O O . GLY A 1 206 ? -8.660 -7.890 15.590 1.00 91.56 206 GLY A O 1
ATOM 1637 N N . GLN A 1 207 ? -7.226 -6.472 16.568 1.00 90.88 207 GLN A N 1
ATOM 1638 C CA . GLN A 1 207 ? -8.136 -6.068 17.645 1.00 90.88 207 GLN A CA 1
ATOM 1639 C C . GLN A 1 207 ? -9.326 -5.247 17.126 1.00 90.88 207 GLN A C 1
ATOM 1641 O O . GLN A 1 207 ? -10.465 -5.502 17.528 1.00 90.88 207 GLN A O 1
ATOM 1646 N N . VAL A 1 208 ? -9.110 -4.338 16.164 1.00 91.31 208 VAL A N 1
ATOM 1647 C CA . VAL A 1 208 ? -10.196 -3.599 15.488 1.00 91.31 208 VAL A CA 1
ATOM 1648 C C . VAL A 1 208 ? -11.172 -4.564 14.810 1.00 91.31 208 VAL A C 1
ATOM 1650 O O . VAL A 1 208 ? -12.389 -4.394 14.921 1.00 91.31 208 VAL A O 1
ATOM 1653 N N . LYS A 1 209 ? -10.670 -5.605 14.134 1.00 92.69 209 LYS A N 1
ATOM 1654 C CA . LYS A 1 209 ? -11.509 -6.631 13.496 1.00 92.69 209 LYS A CA 1
ATOM 1655 C C . LYS A 1 209 ? -12.395 -7.353 14.516 1.00 92.69 209 LYS A C 1
ATOM 1657 O O . LYS A 1 209 ? -13.595 -7.521 14.277 1.00 92.69 209 LYS A O 1
ATOM 1662 N N . SER A 1 210 ? -11.828 -7.745 15.655 1.00 89.06 210 SER A N 1
ATOM 1663 C CA . SER A 1 210 ? -12.569 -8.387 16.747 1.00 89.06 210 SER A CA 1
ATOM 1664 C C . SER A 1 210 ? -13.646 -7.465 17.327 1.00 89.06 210 SER A C 1
ATOM 1666 O O . SER A 1 210 ? -14.796 -7.882 17.468 1.00 89.06 210 SER A O 1
ATOM 1668 N N . ALA A 1 211 ? -13.322 -6.189 17.563 1.00 88.81 211 ALA A N 1
ATOM 1669 C CA . ALA A 1 211 ? -14.272 -5.192 18.055 1.00 88.81 211 ALA A CA 1
ATOM 1670 C C . ALA A 1 211 ? -15.424 -4.932 17.063 1.00 88.81 211 ALA A C 1
ATOM 1672 O O . ALA A 1 211 ? -16.593 -4.931 17.453 1.00 88.81 211 ALA A O 1
ATOM 1673 N N . LYS A 1 212 ? -15.128 -4.784 15.759 1.00 88.88 212 LYS A N 1
ATOM 1674 C CA . LYS A 1 212 ? -16.160 -4.657 14.708 1.00 88.88 212 LYS A CA 1
ATOM 1675 C C . LYS A 1 212 ? -17.096 -5.873 14.692 1.00 88.88 212 LYS A C 1
ATOM 1677 O O . LYS A 1 212 ? -18.313 -5.697 14.635 1.00 88.88 212 LYS A O 1
ATOM 1682 N N . SER A 1 213 ? -16.539 -7.079 14.806 1.00 89.69 213 SER A N 1
ATOM 1683 C CA . SER A 1 213 ? -17.309 -8.332 14.822 1.00 89.69 213 SER A CA 1
ATOM 1684 C C . SER A 1 213 ? -18.233 -8.424 16.041 1.00 89.69 213 SER A C 1
ATOM 1686 O O . SER A 1 213 ? -19.405 -8.778 15.909 1.00 89.69 213 SER A O 1
ATOM 1688 N N . TYR A 1 214 ? -17.743 -8.039 17.224 1.00 86.50 214 TYR A N 1
ATOM 1689 C CA . TYR A 1 214 ? -18.554 -7.980 18.441 1.00 86.50 214 TYR A CA 1
ATOM 1690 C C . TYR A 1 214 ? -19.714 -6.983 18.314 1.00 86.50 214 TYR A C 1
ATOM 1692 O O . TYR A 1 214 ? -20.861 -7.320 18.609 1.00 86.50 214 TYR A O 1
ATOM 1700 N N . ASN A 1 215 ? -19.444 -5.778 17.804 1.00 85.62 215 ASN A N 1
ATOM 1701 C CA . ASN A 1 215 ? -20.469 -4.753 17.583 1.00 85.62 215 ASN A CA 1
ATOM 1702 C C . ASN A 1 215 ? -21.565 -5.211 16.614 1.00 85.62 215 ASN A C 1
ATOM 1704 O O . ASN A 1 215 ? -22.729 -4.821 16.744 1.00 85.62 215 ASN A O 1
ATOM 1708 N N . GLU A 1 216 ? -21.207 -6.012 15.613 1.00 88.19 216 GLU A N 1
ATOM 1709 C CA . GLU A 1 216 ? -22.173 -6.599 14.692 1.00 88.19 216 GLU A CA 1
ATOM 1710 C C . GLU A 1 216 ? -23.024 -7.677 15.374 1.00 88.19 216 GLU A C 1
ATOM 1712 O O . GLU A 1 216 ? -24.251 -7.652 15.263 1.00 88.19 216 GLU A O 1
ATOM 1717 N N . TRP A 1 217 ? -22.401 -8.578 16.137 1.00 88.19 217 TRP A N 1
ATOM 1718 C CA . TRP A 1 217 ? -23.110 -9.586 16.927 1.00 88.19 217 TRP A CA 1
ATOM 1719 C C . TRP A 1 217 ? -24.091 -8.954 17.927 1.00 88.19 217 TRP A C 1
ATOM 1721 O O . TRP A 1 217 ? -25.264 -9.332 17.963 1.00 88.19 217 TRP A O 1
ATOM 1731 N N . ALA A 1 218 ? -23.657 -7.930 18.668 1.00 81.44 218 ALA A N 1
ATOM 1732 C CA . ALA A 1 218 ? -24.498 -7.210 19.623 1.00 81.44 218 ALA A CA 1
ATOM 1733 C C . ALA A 1 218 ? -25.707 -6.543 18.935 1.00 81.44 218 ALA A C 1
ATOM 1735 O O . ALA A 1 218 ? -26.831 -6.598 19.443 1.00 81.44 218 ALA A O 1
ATOM 1736 N N . ARG A 1 219 ? -25.512 -5.975 17.734 1.00 85.62 219 ARG A N 1
ATOM 1737 C CA . ARG A 1 219 ? -26.604 -5.420 16.912 1.00 85.62 219 ARG A CA 1
ATOM 1738 C C . ARG A 1 219 ? -27.603 -6.481 16.452 1.00 85.62 219 ARG A C 1
ATOM 1740 O O . ARG A 1 219 ? -28.810 -6.221 16.482 1.00 85.62 219 ARG A O 1
ATOM 1747 N N . ARG A 1 220 ? -27.131 -7.663 16.045 1.00 84.19 220 ARG A N 1
ATOM 1748 C CA . ARG A 1 220 ? -28.004 -8.780 15.645 1.00 84.19 220 ARG A CA 1
ATOM 1749 C C . ARG A 1 220 ? -28.863 -9.245 16.821 1.00 84.19 220 ARG A C 1
ATOM 1751 O O . ARG A 1 220 ? -30.083 -9.260 16.697 1.00 84.19 220 ARG A O 1
ATOM 1758 N N . LEU A 1 221 ? -28.262 -9.461 17.994 1.00 78.44 221 LEU A N 1
ATOM 1759 C CA . LEU A 1 221 ? -29.000 -9.825 19.212 1.00 78.44 221 LEU A CA 1
ATOM 1760 C C . LEU A 1 221 ? -30.056 -8.790 19.614 1.00 78.44 221 LEU A C 1
ATOM 1762 O O . LEU A 1 221 ? -31.168 -9.152 19.999 1.00 78.44 221 LEU A O 1
ATOM 1766 N N . ALA A 1 222 ? -29.735 -7.498 19.523 1.00 79.56 222 ALA A N 1
ATOM 1767 C CA . ALA A 1 222 ? -30.693 -6.441 19.835 1.00 79.56 222 ALA A CA 1
ATOM 1768 C C . ALA A 1 222 ? -31.880 -6.429 18.856 1.00 79.56 222 ALA A C 1
ATOM 1770 O O . ALA A 1 222 ? -33.015 -6.169 19.259 1.00 79.56 222 ALA A O 1
ATOM 1771 N N . THR A 1 223 ? -31.630 -6.723 17.578 1.00 81.12 223 THR A N 1
ATOM 1772 C CA . THR A 1 223 ? -32.671 -6.829 16.545 1.00 81.12 223 THR A CA 1
ATOM 1773 C C . THR A 1 223 ? -33.563 -8.045 16.781 1.00 81.12 223 THR A C 1
ATOM 1775 O O . THR A 1 223 ? -34.787 -7.912 16.767 1.00 81.12 223 THR A O 1
ATOM 1778 N N . ASP A 1 224 ? -32.969 -9.198 17.091 1.00 76.50 224 ASP A N 1
ATOM 1779 C CA . ASP A 1 224 ? -33.708 -10.426 17.392 1.00 76.50 224 ASP A CA 1
ATOM 1780 C C . ASP A 1 224 ? -34.578 -10.269 18.643 1.00 76.50 224 ASP A C 1
ATOM 1782 O O . ASP A 1 224 ? -35.742 -10.674 18.650 1.00 76.50 224 ASP A O 1
ATOM 1786 N N . ARG A 1 225 ? -34.064 -9.599 19.683 1.00 70.12 225 ARG A N 1
ATOM 1787 C CA . ARG A 1 225 ? -34.833 -9.295 20.897 1.00 70.12 225 ARG A CA 1
ATOM 1788 C C . ARG A 1 225 ? -36.021 -8.377 20.608 1.00 70.12 225 ARG A C 1
ATOM 1790 O O . ARG A 1 225 ? -37.132 -8.681 21.027 1.00 70.12 225 ARG A O 1
ATOM 1797 N N . LYS A 1 226 ? -35.825 -7.312 19.820 1.00 71.31 226 LYS A N 1
ATOM 1798 C CA . LYS A 1 226 ? -36.923 -6.433 19.371 1.00 71.31 226 LYS A CA 1
ATOM 1799 C C . LYS A 1 226 ? -37.966 -7.186 18.543 1.00 71.31 226 LYS A C 1
ATOM 1801 O O . LYS A 1 226 ? -39.158 -6.918 18.672 1.00 71.31 226 LYS A O 1
ATOM 1806 N N . TYR A 1 227 ? -37.537 -8.127 17.703 1.00 61.66 227 TYR A N 1
ATOM 1807 C CA . TYR A 1 227 ? -38.449 -8.968 16.932 1.00 61.66 227 TYR A CA 1
ATOM 1808 C C . TYR A 1 227 ? -39.269 -9.901 17.836 1.00 61.66 227 TYR A C 1
ATOM 1810 O O . TYR A 1 227 ? -40.477 -10.037 17.636 1.00 61.66 227 TYR A O 1
ATOM 1818 N N . GLN A 1 228 ? -38.654 -10.498 18.863 1.00 59.75 228 GLN A N 1
ATOM 1819 C CA . GLN A 1 228 ? -39.376 -11.308 19.846 1.00 59.75 228 GLN A CA 1
ATOM 1820 C C . GLN A 1 228 ? -40.354 -10.478 20.687 1.00 59.75 228 GLN A C 1
ATOM 1822 O O . GLN A 1 228 ? -41.513 -10.873 20.810 1.00 59.75 228 GLN A O 1
ATOM 1827 N N . ASP A 1 229 ? -39.948 -9.306 21.176 1.00 62.56 229 ASP A N 1
ATOM 1828 C CA . ASP A 1 229 ? -40.820 -8.421 21.960 1.00 62.56 229 ASP A CA 1
ATOM 1829 C C . ASP A 1 229 ? -42.029 -7.927 21.136 1.00 62.56 229 ASP A C 1
ATOM 1831 O O . ASP A 1 229 ? -43.162 -7.926 21.627 1.00 62.56 229 ASP A O 1
ATOM 1835 N N . ASN A 1 230 ? -41.840 -7.618 19.845 1.00 58.31 230 ASN A N 1
ATOM 1836 C CA . ASN A 1 230 ? -42.939 -7.274 18.933 1.00 58.31 230 ASN A CA 1
ATOM 1837 C C . ASN A 1 230 ? -43.871 -8.464 18.634 1.00 58.31 230 ASN A C 1
ATOM 1839 O O . ASN A 1 230 ? -45.083 -8.278 18.505 1.00 58.31 230 ASN A O 1
ATOM 1843 N N . LYS A 1 231 ? -43.350 -9.697 18.567 1.00 52.75 231 LYS A N 1
ATOM 1844 C CA . LYS A 1 231 ? -44.178 -10.911 18.439 1.00 52.75 231 LYS A CA 1
ATOM 1845 C C . LYS A 1 231 ? -45.025 -11.171 19.686 1.00 52.75 231 LYS A C 1
ATOM 1847 O O . LYS A 1 231 ? -46.179 -11.576 19.560 1.00 52.75 231 LYS A O 1
ATOM 1852 N N . VAL A 1 232 ? -44.479 -10.915 20.875 1.00 53.66 232 VAL A N 1
ATOM 1853 C CA . VAL A 1 232 ? -45.202 -11.059 22.150 1.00 53.66 232 VAL A CA 1
ATOM 1854 C C . VAL A 1 232 ? -46.294 -9.987 22.288 1.00 53.66 232 VAL A C 1
ATOM 1856 O O . VAL A 1 232 ? -47.383 -10.284 22.777 1.00 53.66 232 VAL A O 1
ATOM 1859 N N . GLN A 1 233 ? -46.073 -8.768 21.783 1.00 50.25 233 GLN A N 1
ATOM 1860 C CA . GLN A 1 233 ? -47.105 -7.720 21.757 1.00 50.25 233 GLN A CA 1
ATOM 1861 C C . GLN A 1 233 ? -48.189 -7.934 20.681 1.00 50.25 233 GLN A C 1
ATOM 1863 O O . GLN A 1 233 ? -49.334 -7.533 20.893 1.00 50.25 233 GLN A O 1
ATOM 1868 N N . GLY A 1 234 ? -47.881 -8.621 19.574 1.00 48.38 234 GLY A N 1
ATOM 1869 C CA . GLY A 1 234 ? -48.847 -8.981 18.522 1.00 48.38 234 GLY A CA 1
ATOM 1870 C C . GLY A 1 234 ? -49.864 -10.072 18.901 1.00 48.38 234 GLY A C 1
ATOM 1871 O O . GLY A 1 234 ? -50.849 -10.261 18.189 1.00 48.38 234 GLY A O 1
ATOM 1872 N N . HIS A 1 235 ? -49.670 -10.762 20.031 1.00 42.50 235 HIS A N 1
ATOM 1873 C CA . HIS A 1 235 ? -50.553 -11.824 20.534 1.00 42.50 235 HIS A CA 1
ATOM 1874 C C . HIS A 1 235 ? -51.111 -11.535 21.934 1.00 42.50 235 HIS A C 1
ATOM 1876 O O . HIS A 1 235 ? -51.288 -12.444 22.743 1.00 42.50 235 HIS A O 1
ATOM 1882 N N . ARG A 1 236 ? -51.445 -10.277 22.239 1.00 41.53 236 ARG A N 1
ATOM 1883 C CA . ARG A 1 236 ? -52.293 -9.983 23.402 1.00 41.53 236 ARG A CA 1
ATOM 1884 C C . ARG A 1 236 ? -53.767 -10.072 22.969 1.00 41.53 236 ARG A C 1
ATOM 1886 O O . ARG A 1 236 ? -54.235 -9.152 22.296 1.00 41.53 236 ARG A O 1
ATOM 1893 N N . PRO A 1 237 ? -54.521 -11.146 23.291 1.00 41.78 237 PRO A N 1
ATOM 1894 C CA . PRO A 1 237 ? -55.956 -11.153 23.038 1.00 41.78 237 PRO A CA 1
ATOM 1895 C C . PRO A 1 237 ? -56.586 -9.994 23.816 1.00 41.78 237 PRO A C 1
ATOM 1897 O O . PRO A 1 237 ? -56.301 -9.798 25.000 1.00 41.78 237 PRO A O 1
ATOM 1900 N N . LYS A 1 238 ? -57.404 -9.189 23.126 1.00 40.34 238 LYS A N 1
ATOM 1901 C CA . LYS A 1 238 ? -58.198 -8.122 23.743 1.00 40.34 238 LYS A CA 1
ATOM 1902 C C . LYS A 1 238 ? -58.972 -8.721 24.916 1.00 40.34 238 LYS A C 1
ATOM 1904 O O . LYS A 1 238 ? -59.696 -9.698 24.741 1.00 40.34 238 LYS A O 1
ATOM 1909 N N . ALA A 1 239 ? -58.792 -8.134 26.096 1.00 42.44 239 ALA A N 1
ATOM 1910 C CA . ALA A 1 239 ? -59.554 -8.473 27.284 1.00 42.44 239 ALA A CA 1
ATOM 1911 C C . ALA A 1 239 ? -61.054 -8.404 26.959 1.00 42.44 239 ALA A C 1
ATOM 1913 O O . ALA A 1 239 ? -61.558 -7.354 26.558 1.00 42.44 239 ALA A O 1
ATOM 1914 N N . ASN A 1 240 ? -61.750 -9.532 27.105 1.00 37.56 240 ASN A N 1
ATOM 1915 C CA . ASN A 1 240 ? -63.203 -9.545 27.132 1.00 37.56 240 ASN A CA 1
ATOM 1916 C C . ASN A 1 240 ? -63.663 -8.714 28.334 1.00 37.56 240 ASN A C 1
ATOM 1918 O O . ASN A 1 240 ? -63.195 -8.915 29.455 1.00 37.56 240 ASN A O 1
ATOM 1922 N N . ASN A 1 241 ? -64.563 -7.769 28.068 1.00 39.75 241 ASN A N 1
ATOM 1923 C CA . ASN A 1 241 ? -65.256 -6.974 29.076 1.00 39.75 241 ASN A CA 1
ATOM 1924 C C . ASN A 1 241 ? -65.820 -7.865 30.197 1.00 39.75 241 ASN A C 1
ATOM 1926 O O . ASN A 1 241 ? -66.428 -8.895 29.892 1.00 39.75 241 ASN A O 1
ATOM 1930 N N . PRO A 1 242 ? -65.727 -7.456 31.474 1.00 39.75 242 PRO A N 1
ATOM 1931 C CA . PRO A 1 242 ? -66.508 -8.089 32.523 1.00 39.75 242 PRO A CA 1
ATOM 1932 C C . PRO A 1 242 ? -67.986 -7.659 32.399 1.00 39.75 242 PRO A C 1
ATOM 1934 O O . PRO A 1 242 ? -68.262 -6.495 32.081 1.00 39.75 242 PRO A O 1
ATOM 1937 N N . PRO A 1 243 ? -68.957 -8.562 32.630 1.00 37.56 243 PRO A N 1
ATOM 1938 C CA . PRO A 1 243 ? -70.373 -8.225 32.552 1.00 37.56 243 PRO A CA 1
ATOM 1939 C C . PRO A 1 243 ? -70.809 -7.376 33.753 1.00 37.56 243 PRO A C 1
ATOM 1941 O O . PRO A 1 243 ? -70.321 -7.524 34.874 1.00 37.56 243 PRO A O 1
ATOM 1944 N N . LYS A 1 244 ? -71.748 -6.460 33.503 1.00 37.09 244 LYS A N 1
ATOM 1945 C CA . LYS A 1 244 ? -72.273 -5.499 34.477 1.00 37.09 244 LYS A CA 1
ATOM 1946 C C . LYS A 1 244 ? -73.433 -6.101 35.294 1.00 37.09 244 LYS A C 1
ATOM 1948 O O . LYS A 1 244 ? -74.439 -6.471 34.704 1.00 37.09 244 LYS A O 1
ATOM 1953 N N . ARG A 1 245 ? -73.287 -5.990 36.627 1.00 37.50 245 ARG A N 1
ATOM 1954 C CA . ARG A 1 245 ? -74.280 -5.659 37.687 1.00 37.50 245 ARG A CA 1
ATOM 1955 C C . ARG A 1 245 ? -75.386 -6.666 38.051 1.00 37.50 245 ARG A C 1
ATOM 1957 O O . ARG A 1 245 ? -76.145 -7.015 37.166 1.00 37.50 245 ARG A O 1
ATOM 1964 N N . VAL A 1 246 ? -75.569 -6.933 39.362 1.00 34.94 246 VAL A N 1
ATOM 1965 C CA . VAL A 1 246 ? -76.761 -6.578 40.192 1.00 34.94 246 VAL A CA 1
ATOM 1966 C C . VAL A 1 246 ? -76.368 -6.581 41.696 1.00 34.94 246 VAL A C 1
ATOM 1968 O O . VAL A 1 246 ? -75.666 -7.488 42.129 1.00 34.94 246 VAL A O 1
ATOM 1971 N N . ASP A 1 247 ? -76.804 -5.576 42.471 1.00 39.72 247 ASP A N 1
ATOM 1972 C CA . ASP A 1 247 ? -76.706 -5.488 43.950 1.00 39.72 247 ASP A CA 1
ATOM 1973 C C . ASP A 1 247 ? -77.763 -6.373 44.664 1.00 39.72 247 ASP A C 1
ATOM 1975 O O . ASP A 1 247 ? -78.809 -6.659 44.075 1.00 39.72 247 ASP A O 1
ATOM 1979 N N . PRO A 1 248 ? -77.569 -6.752 45.948 1.00 35.16 248 PRO A N 1
ATOM 1980 C CA . PRO A 1 248 ? -78.402 -6.137 46.997 1.00 35.16 248 PRO A CA 1
ATOM 1981 C C . PRO A 1 248 ? -77.676 -5.827 48.335 1.00 35.16 248 PRO A C 1
ATOM 1983 O O . PRO A 1 248 ? -76.600 -6.337 48.630 1.00 35.16 248 PRO A O 1
ATOM 1986 N N . ALA A 1 249 ? -78.308 -4.946 49.123 1.00 31.22 249 ALA A N 1
ATOM 1987 C CA . ALA A 1 249 ? -77.881 -4.298 50.379 1.00 31.22 249 ALA A CA 1
ATOM 1988 C C . ALA A 1 249 ? -77.983 -5.191 51.655 1.00 31.22 249 ALA A C 1
ATOM 1990 O O . ALA A 1 249 ? -78.360 -6.353 51.544 1.00 31.22 249 ALA A O 1
ATOM 1991 N N . PRO A 1 250 ? -77.884 -4.642 52.891 1.00 52.47 250 PRO A N 1
ATOM 1992 C CA . PRO A 1 250 ? -76.752 -3.985 53.560 1.00 52.47 250 PRO A CA 1
ATOM 1993 C C . PRO A 1 250 ? -76.344 -4.722 54.864 1.00 52.47 250 PRO A C 1
ATOM 1995 O O . PRO A 1 250 ? -77.160 -5.391 55.492 1.00 52.47 250 PRO A O 1
ATOM 1998 N N . SER A 1 251 ? -75.113 -4.532 55.353 1.00 33.81 251 SER A N 1
ATOM 1999 C CA . SER A 1 251 ? -74.748 -4.737 56.771 1.00 33.81 251 SER A CA 1
ATOM 2000 C C . SER A 1 251 ? -73.475 -3.953 57.106 1.00 33.81 251 SER A C 1
ATOM 2002 O O . SER A 1 251 ? -72.451 -4.099 56.447 1.00 33.81 251 SER A O 1
ATOM 2004 N N . ALA A 1 252 ? -73.570 -3.086 58.110 1.00 32.69 252 ALA A N 1
ATOM 2005 C CA . ALA A 1 252 ? -72.468 -2.360 58.749 1.00 32.69 252 ALA A CA 1
ATOM 2006 C C . ALA A 1 252 ? -71.982 -3.142 59.997 1.00 32.69 252 ALA A C 1
ATOM 2008 O O . ALA A 1 252 ? -72.621 -4.138 60.340 1.00 32.69 252 ALA A O 1
ATOM 2009 N N . PRO A 1 253 ? -71.032 -2.643 60.816 1.00 56.56 253 PRO A N 1
ATOM 2010 C CA . PRO A 1 253 ? -69.813 -1.862 60.552 1.00 56.56 253 PRO A CA 1
ATOM 2011 C C . PRO A 1 253 ? -68.560 -2.515 61.197 1.00 56.56 253 PRO A C 1
ATOM 2013 O O . PRO A 1 253 ? -68.685 -3.368 62.067 1.00 56.56 253 PRO A O 1
ATOM 2016 N N . ALA A 1 254 ? -67.355 -2.029 60.876 1.00 33.94 254 ALA A N 1
ATOM 2017 C CA . ALA A 1 254 ? -66.283 -1.801 61.863 1.00 33.94 254 ALA A CA 1
ATOM 2018 C C . ALA A 1 254 ? -65.091 -1.066 61.224 1.00 33.94 254 ALA A C 1
ATOM 2020 O O . ALA A 1 254 ? -64.604 -1.510 60.193 1.00 33.94 254 ALA A O 1
ATOM 2021 N N . ALA A 1 255 ? -64.664 0.016 61.894 1.00 33.75 255 ALA A N 1
ATOM 2022 C CA . ALA A 1 255 ? -63.284 0.474 62.137 1.00 33.75 255 ALA A CA 1
ATOM 2023 C C . ALA A 1 255 ? -62.276 0.528 60.960 1.00 33.75 255 ALA A C 1
ATOM 2025 O O . ALA A 1 255 ? -62.103 -0.425 60.223 1.00 33.75 255 ALA A O 1
ATOM 2026 N N . SER A 1 256 ? -61.424 1.531 60.767 1.00 32.50 256 SER A N 1
ATOM 2027 C CA . SER A 1 256 ? -61.075 2.755 61.486 1.00 32.50 256 SER A CA 1
ATOM 2028 C C . SER A 1 256 ? -60.021 3.481 60.630 1.00 32.50 256 SER A C 1
ATOM 2030 O O . SER A 1 256 ? -59.281 2.829 59.899 1.00 32.50 256 SER A O 1
ATOM 2032 N N . SER A 1 257 ? -59.900 4.796 60.843 1.00 31.81 257 SER A N 1
ATOM 2033 C CA . SER A 1 257 ? -58.652 5.581 60.738 1.00 31.81 257 SER A CA 1
ATOM 2034 C C . SER A 1 257 ? -58.130 5.899 59.320 1.00 31.81 257 SER A C 1
ATOM 2036 O O . SER A 1 257 ? -57.722 5.025 58.572 1.00 31.81 257 SER A O 1
ATOM 2038 N N . SER A 1 258 ? -58.228 7.166 58.883 1.00 35.09 258 SER A N 1
ATOM 2039 C CA . SER A 1 258 ? -57.220 8.235 59.118 1.00 35.09 258 SER A CA 1
ATOM 2040 C C . SER A 1 258 ? -56.037 8.100 58.140 1.00 35.09 258 SER A C 1
ATOM 2042 O O . SER A 1 258 ? -55.471 7.028 58.040 1.00 35.09 258 SER A O 1
ATOM 2044 N N . THR A 1 259 ? -55.541 9.093 57.397 1.00 40.78 259 THR A N 1
ATOM 2045 C CA . THR A 1 259 ? -55.577 10.555 57.524 1.00 40.78 259 THR A CA 1
ATOM 2046 C C . THR A 1 259 ? -54.826 11.159 56.314 1.00 40.78 259 THR A C 1
ATOM 2048 O O . THR A 1 259 ? -53.835 10.582 55.886 1.00 40.78 259 THR A O 1
ATOM 2051 N N . ASN A 1 260 ? -55.293 12.332 55.853 1.00 37.16 260 ASN A N 1
ATOM 2052 C CA . ASN A 1 260 ? -54.620 13.432 55.118 1.00 37.16 260 ASN A CA 1
ATOM 2053 C C . ASN A 1 260 ? -53.975 13.187 53.736 1.00 37.16 260 ASN A C 1
ATOM 2055 O O . ASN A 1 260 ? -53.233 12.239 53.532 1.00 37.16 260 ASN A O 1
ATOM 2059 N N . GLN A 1 261 ? -54.322 13.980 52.702 1.00 37.06 261 GLN A N 1
ATOM 2060 C CA . GLN A 1 261 ? -53.979 15.414 52.474 1.00 37.06 261 GLN A CA 1
ATOM 2061 C C . GLN A 1 261 ? -52.451 15.608 52.420 1.00 37.06 261 GLN A C 1
ATOM 2063 O O . GLN A 1 261 ? -51.754 15.088 53.276 1.00 37.06 261 GLN A O 1
ATOM 2068 N N . LYS A 1 262 ? -51.824 16.350 51.506 1.00 41.06 262 LYS A N 1
ATOM 2069 C CA . LYS A 1 262 ? -52.174 17.531 50.694 1.00 41.06 262 LYS A CA 1
ATOM 2070 C C . LYS A 1 262 ? -50.980 17.726 49.717 1.00 41.06 262 LYS A C 1
ATOM 2072 O O . LYS A 1 262 ? -49.906 17.216 50.017 1.00 41.06 262 LYS A O 1
ATOM 2077 N N . GLU A 1 263 ? -51.169 18.226 48.488 1.00 39.19 263 GLU A N 1
ATOM 2078 C CA . GLU A 1 263 ? -50.758 19.587 48.031 1.00 39.19 263 GLU A CA 1
ATOM 2079 C C . GLU A 1 263 ? -49.274 19.947 48.311 1.00 39.19 263 GLU A C 1
ATOM 2081 O O . GLU A 1 263 ? -48.774 19.694 49.395 1.00 39.19 263 GLU A O 1
ATOM 2086 N N . THR A 1 264 ? -48.467 20.570 47.446 1.00 38.84 264 THR A N 1
ATOM 2087 C CA . THR A 1 264 ? -48.703 21.523 46.345 1.00 38.84 264 THR A CA 1
ATOM 2088 C C . THR A 1 264 ? -47.337 21.950 45.766 1.00 38.84 264 THR A C 1
ATOM 2090 O O . THR A 1 264 ? -46.340 21.887 46.478 1.00 38.84 264 THR A O 1
ATOM 2093 N N . THR A 1 265 ? -47.365 22.491 44.535 1.00 35.69 265 THR A N 1
ATOM 2094 C CA . THR A 1 265 ? -46.555 23.623 43.986 1.00 35.69 265 THR A CA 1
ATOM 2095 C C . THR A 1 265 ? -45.025 23.494 43.878 1.00 35.69 265 THR A C 1
ATOM 2097 O O . THR A 1 265 ? -44.366 23.171 44.852 1.00 35.69 265 THR A O 1
ATOM 2100 N N . ALA A 1 266 ? -44.376 23.662 42.717 1.00 37.56 266 ALA A N 1
ATOM 2101 C CA . ALA A 1 266 ? -44.354 24.746 41.705 1.00 37.56 266 ALA A CA 1
ATOM 2102 C C . ALA A 1 266 ? -43.271 25.827 41.943 1.00 37.56 266 ALA A C 1
ATOM 2104 O O . ALA A 1 266 ? -42.903 26.104 43.079 1.00 37.56 266 ALA A O 1
ATOM 2105 N N . SER A 1 267 ? -42.861 26.429 40.813 1.00 39.78 267 SER A N 1
ATOM 2106 C CA . SER A 1 267 ? -41.960 27.580 40.572 1.00 39.78 267 SER A CA 1
ATOM 2107 C C . SER A 1 267 ? -40.468 27.243 40.393 1.00 39.78 267 SER A C 1
ATOM 2109 O O . SER A 1 267 ? -39.841 26.660 41.266 1.00 39.78 267 SER A O 1
ATOM 2111 N N . GLU A 1 268 ? -39.895 27.393 39.182 1.00 39.16 268 GLU A N 1
ATOM 2112 C CA . GLU A 1 268 ? -39.486 28.660 38.503 1.00 39.16 268 GLU A CA 1
ATOM 2113 C C . GLU A 1 268 ? -38.482 29.428 39.380 1.00 39.16 268 GLU A C 1
ATOM 2115 O O . GLU A 1 268 ? -38.772 29.668 40.542 1.00 39.16 268 GLU A O 1
ATOM 2120 N N . HIS A 1 269 ? -37.282 29.868 38.984 1.00 40.78 269 HIS A N 1
ATOM 2121 C CA . HIS A 1 269 ? -36.670 30.420 37.756 1.00 40.78 269 HIS A CA 1
ATOM 2122 C C . HIS A 1 269 ? -35.201 30.805 38.198 1.00 40.78 269 HIS A C 1
ATOM 2124 O O . HIS A 1 269 ? -34.833 30.473 39.323 1.00 40.78 269 HIS A O 1
ATOM 2130 N N . PRO A 1 270 ? -34.386 31.662 37.535 1.00 53.72 270 PRO A N 1
ATOM 2131 C CA . PRO A 1 270 ? -33.888 31.737 36.155 1.00 53.72 270 PRO A CA 1
ATOM 2132 C C . PRO A 1 270 ? -32.337 31.967 36.039 1.00 53.72 270 PRO A C 1
ATOM 2134 O O . PRO A 1 270 ? -31.639 32.177 37.021 1.00 53.72 270 PRO A O 1
ATOM 2137 N N . LYS A 1 271 ? -31.853 31.976 34.777 1.00 42.09 271 LYS A N 1
ATOM 2138 C CA . LYS A 1 271 ? -30.780 32.779 34.106 1.00 42.09 271 LYS A CA 1
ATOM 2139 C C . LYS A 1 271 ? -29.582 33.393 34.872 1.00 42.09 271 LYS A C 1
ATOM 2141 O O . LYS A 1 271 ? -29.784 34.206 35.761 1.00 42.09 271 LYS A O 1
ATOM 2146 N N . ALA A 1 272 ? -28.389 33.265 34.257 1.00 40.62 272 ALA A N 1
ATOM 2147 C CA . ALA A 1 272 ? -27.537 34.327 33.637 1.00 40.62 272 ALA A CA 1
ATOM 2148 C C . ALA A 1 272 ? -26.063 33.835 33.568 1.00 40.62 272 ALA A C 1
ATOM 2150 O O . ALA A 1 272 ? -25.557 33.325 34.554 1.00 40.62 272 ALA A O 1
ATOM 2151 N N . SER A 1 273 ? -25.411 33.718 32.401 1.00 41.66 273 SER A N 1
ATOM 2152 C CA . SER A 1 273 ? -24.717 34.750 31.592 1.00 41.66 273 SER A CA 1
ATOM 2153 C C . SER A 1 273 ? -23.371 35.232 32.164 1.00 41.66 273 SER A C 1
ATOM 2155 O O . SER A 1 273 ? -23.386 35.960 33.144 1.00 41.66 273 SER A O 1
ATOM 2157 N N . SER A 1 274 ? -22.254 34.900 31.495 1.00 48.44 274 SER A N 1
ATOM 2158 C CA . SER A 1 274 ? -21.112 35.771 31.090 1.00 48.44 274 SER A CA 1
ATOM 2159 C C . SER A 1 274 ? -19.997 34.851 30.547 1.00 48.44 274 SER A C 1
ATOM 2161 O O . SER A 1 274 ? -19.655 33.885 31.215 1.00 48.44 274 SER A O 1
ATOM 2163 N N . LYS A 1 275 ? -19.615 34.876 29.262 1.00 49.19 275 LYS A N 1
ATOM 2164 C CA . LYS A 1 275 ? -18.568 35.718 28.645 1.00 49.19 275 LYS A CA 1
ATOM 2165 C C . LYS A 1 275 ? -17.303 35.877 29.495 1.00 49.19 275 LYS A C 1
ATOM 2167 O O . LYS A 1 275 ? -17.318 36.689 30.414 1.00 49.19 275 LYS A O 1
ATOM 2172 N N . ASP 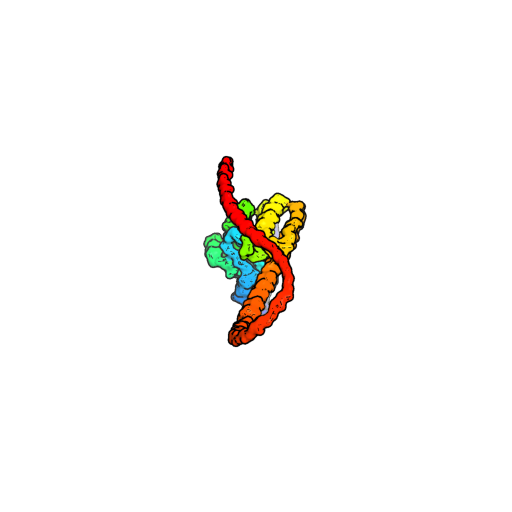A 1 276 ? -16.267 35.151 29.079 1.00 57.31 276 ASP A N 1
ATOM 2173 C CA . ASP A 1 276 ? -14.935 35.661 28.722 1.00 57.31 276 ASP A CA 1
ATOM 2174 C C . ASP A 1 276 ? -14.531 35.034 27.375 1.00 57.31 276 ASP A C 1
ATOM 2176 O O . ASP A 1 276 ? -14.995 33.896 27.110 1.00 57.31 276 ASP A O 1
#

Foldseek 3Di:
DDDDDDDDDDDDDDDDDDDDDDPDDDDDPPPDFPDPLVVLLVVLLVQQAADALDLLDDALVVSCVRSQVSSCVSGVDQDQVSSVVSNCSRYPPVLVVVLCVVPVPDTNVSSSVSSCVVRPLVSSLVVLVVCLVVLNLDAPPDDLVSSLVSLVSSCVSPDVDLVSLVSSLVSVLVRLVVLCVLLVHDRDDADSRDPPSSVRSVVNSVVSVVSNVSNVVVVVVVVVVVVVVVVVVVPDPPDDDDDDDDDDDDDDDDDDDDDDDDDDDDDDDDDDDDDD

Sequence (276 aa):
MVNDTTLQANTANTSEASTATAPQTPPAVTQALQFPLANAIEQTKVLVARFDGRLNGPTAQEWLEDALPSIDDLSVNATSYQKLALMLAVLPDKFNKALRIEYPHPSLDNLKEFLHKEYPSEKWTQEYERLLHNRDLITVDLELPEAQRKCIRAWTLLGMTNAISNKILTHVTTVYWTTFENANIQVPQMDTSSVSFQDDIKDFFGQVKSAKSYNEWARRLATDRKYQDNKVQGHRPKANNPPKRVDPAPSAPAASSSTNQKETTASEHPKASSKD

Organism: NCBI:txid1126814

pLDDT: mean 73.22, std 22.85, range [30.25, 95.38]